Protein AF-A0A7W3J9E6-F1 (afdb_monomer_lite)

InterPro domains:
  IPR046042 Protein of unknown function DUF6000 [PF19463] (18-83)

Secondary structure (DSSP, 8-state):
-----------HHHHHHHHHHTTTTGGGTHHHHSGGGS-HHHHHHHHHHHHHHHTT--HHHHHHHHHSS-HHHHHHHHHHHTTS-HHHHHHHHHHHTTT--HHHHHHHHHHHHHHTGGGGHHHHHHHHTSTT---TT-HHHHHHHHHHHTT---SSPPPHHHHHHHHHHHHHHHHHHHHHHHHHHHHHHHHH--

Foldseek 3Di:
DDDDPPPQPDDPVLVVLCVQQQVVQQVPCCCLLVVVVDDVVVSVVNLVSNLVSLLPDALVSLLCQLVPDDLRSLLSSLLSCLLYQLVSNQVSLLVSLVPDDLSNLLSSLLSCCVRPAQVSLVSLLVLLPDDPNDDPVQSSLLSQLSQVVSVHHHPDHHDPVSNVSNVSVNVSSVVSSVSSNVSNVVVVVVVVVD

Organism: NCBI:txid88382

pLDDT: mean 87.71, std 14.02, range [33.69, 98.62]

Sequence (194 aa):
MSTSSSEAGYTREQLRLFRRLVRPFYLRMGHVQAPTEFDPRAVRRYSRRLVRAGSKVTAKQVGLMLRGGGWREMTMGAWFALAVPADQVRAVVLEAWGVVVPDAAGPLATASVLVVGPDAIPAMRSFVARPGARDDLGTADYVSAAIVHLGGSPPSAPNPLMVASFEDSLSIAAELRSDFLARRRTRRIWTMGS

Radius of gyration: 16.99 Å; chains: 1; bounding box: 40×52×48 Å

Structure (mmCIF, N/CA/C/O backbone):
data_AF-A0A7W3J9E6-F1
#
_entry.id   AF-A0A7W3J9E6-F1
#
loop_
_atom_site.group_PDB
_atom_site.id
_atom_site.type_symbol
_atom_site.label_atom_id
_atom_site.label_alt_id
_atom_site.label_comp_id
_atom_site.label_asym_id
_atom_site.label_entity_id
_atom_site.label_seq_id
_atom_site.pdbx_PDB_ins_code
_atom_site.Cartn_x
_atom_site.Cartn_y
_atom_site.Cartn_z
_atom_site.occupancy
_atom_site.B_iso_or_equiv
_atom_site.auth_seq_id
_atom_site.auth_comp_id
_atom_site.auth_asym_id
_atom_site.auth_atom_id
_atom_site.pdbx_PDB_model_num
ATOM 1 N N . MET A 1 1 ? 1.639 36.377 -17.983 1.00 41.53 1 MET A N 1
ATOM 2 C CA . MET A 1 1 ? 0.644 35.441 -18.558 1.00 41.53 1 MET A CA 1
ATOM 3 C C . MET A 1 1 ? 1.432 34.194 -18.934 1.00 41.53 1 MET A C 1
ATOM 5 O O . MET A 1 1 ? 2.398 34.346 -19.658 1.00 41.53 1 MET A O 1
ATOM 9 N N . SER A 1 2 ? 1.248 33.014 -18.349 1.00 35.47 2 SER A N 1
ATOM 10 C CA . SER A 1 2 ? -0.008 32.380 -17.954 1.00 35.47 2 SER A CA 1
ATOM 11 C C . SER A 1 2 ? 0.112 31.621 -16.631 1.00 35.47 2 SER A C 1
ATOM 13 O O . SER A 1 2 ? 1.067 30.897 -16.373 1.00 35.47 2 SER A O 1
ATOM 15 N N . THR A 1 3 ? -0.908 31.809 -15.807 1.00 39.38 3 THR A N 1
ATOM 16 C CA . THR A 1 3 ? -1.288 31.005 -14.648 1.00 39.38 3 THR A CA 1
ATOM 17 C C . THR A 1 3 ? -1.728 29.609 -15.079 1.00 39.38 3 THR A C 1
ATOM 19 O O . THR A 1 3 ? -2.593 29.497 -15.943 1.00 39.38 3 THR A O 1
ATOM 22 N N . SER A 1 4 ? -1.203 28.563 -14.439 1.00 33.69 4 SER A N 1
ATOM 23 C CA . SER A 1 4 ? -1.828 27.232 -14.407 1.00 33.69 4 SER A CA 1
ATOM 24 C C . SER A 1 4 ? -1.199 26.367 -13.303 1.00 33.69 4 SER A C 1
ATOM 26 O O . SER A 1 4 ? -0.624 25.312 -13.565 1.00 33.69 4 SER A O 1
ATOM 28 N N . SER A 1 5 ? -1.299 26.803 -12.044 1.00 36.50 5 SER A N 1
ATOM 29 C CA . SER A 1 5 ? -1.266 25.844 -10.932 1.00 36.50 5 SER A CA 1
ATOM 30 C C . SER A 1 5 ? -2.570 25.058 -10.995 1.00 36.50 5 SER A C 1
ATOM 32 O O . SER A 1 5 ? -3.629 25.609 -10.702 1.00 36.50 5 SER A O 1
ATOM 34 N N . SER A 1 6 ? -2.516 23.790 -11.400 1.00 38.06 6 SER A N 1
ATOM 35 C CA . SER A 1 6 ? -3.639 22.873 -11.232 1.00 38.06 6 SER A CA 1
ATOM 36 C C . SER A 1 6 ? -3.846 22.643 -9.731 1.00 38.06 6 SER A C 1
ATOM 38 O O . SER A 1 6 ? -3.257 21.734 -9.142 1.00 38.06 6 SER A O 1
ATOM 40 N N . GLU A 1 7 ? -4.640 23.489 -9.073 1.00 44.12 7 GLU A N 1
ATOM 41 C CA . GLU A 1 7 ? -5.199 23.147 -7.767 1.00 44.12 7 GLU A CA 1
ATOM 42 C C . GLU A 1 7 ? -6.082 21.913 -7.969 1.00 44.12 7 GLU A C 1
ATOM 44 O O . GLU A 1 7 ? -7.189 21.987 -8.497 1.00 44.12 7 GLU A O 1
ATOM 49 N N . ALA A 1 8 ? -5.538 20.744 -7.625 1.00 57.25 8 ALA A N 1
ATOM 50 C CA . ALA A 1 8 ? -6.230 19.471 -7.720 1.00 57.25 8 ALA A CA 1
ATOM 51 C C . ALA A 1 8 ? -7.588 19.568 -7.007 1.00 57.25 8 ALA A C 1
ATOM 53 O O . ALA A 1 8 ? -7.651 19.895 -5.819 1.00 57.25 8 ALA A O 1
ATOM 54 N N . GLY A 1 9 ? -8.665 19.299 -7.750 1.00 70.75 9 GLY A N 1
ATOM 55 C CA . GLY A 1 9 ? -10.060 19.394 -7.316 1.00 70.75 9 GLY A CA 1
ATOM 56 C C . GLY A 1 9 ? -10.450 18.349 -6.269 1.00 70.75 9 GLY A C 1
ATOM 57 O O . GLY A 1 9 ? -11.315 17.510 -6.507 1.00 70.75 9 GLY A O 1
ATOM 58 N N . TYR A 1 10 ? -9.808 18.373 -5.102 1.00 85.69 10 TYR A N 1
ATOM 59 C CA . TYR A 1 10 ? -10.131 17.487 -3.994 1.00 85.69 10 TYR A CA 1
ATOM 60 C C . TYR A 1 10 ? -11.434 17.904 -3.322 1.00 85.69 10 TYR A C 1
ATOM 62 O O . TYR A 1 10 ? -11.663 19.067 -2.983 1.00 85.69 10 TYR A O 1
ATOM 70 N N . THR A 1 11 ? -12.270 16.917 -3.021 1.00 89.25 11 THR A N 1
ATOM 71 C CA . THR A 1 11 ? -13.468 17.131 -2.213 1.00 89.25 11 THR A CA 1
ATOM 72 C C . THR A 1 11 ? -13.100 17.522 -0.776 1.00 89.25 11 THR A C 1
ATOM 74 O O . THR A 1 11 ? -12.030 17.196 -0.249 1.00 89.25 11 THR A O 1
ATOM 77 N N . ARG A 1 12 ? -14.035 18.168 -0.066 1.00 89.69 12 ARG A N 1
ATOM 78 C CA . ARG A 1 12 ? -13.867 18.481 1.366 1.00 89.69 12 ARG A CA 1
ATOM 79 C C . ARG A 1 12 ? -13.614 17.229 2.218 1.00 89.69 12 ARG A C 1
ATOM 81 O O . ARG A 1 12 ? -12.890 17.312 3.211 1.00 89.69 12 ARG A O 1
ATOM 88 N N . GLU A 1 13 ? -14.194 16.084 1.848 1.00 90.94 13 GLU A N 1
ATOM 89 C CA . GLU A 1 13 ? -13.964 14.798 2.523 1.00 90.94 13 GLU A CA 1
ATOM 90 C C . GLU A 1 13 ? -12.500 14.360 2.377 1.00 90.94 13 GLU A C 1
ATOM 92 O O . GLU A 1 13 ? -11.850 14.062 3.382 1.00 90.94 13 GLU A O 1
ATOM 97 N N . GLN A 1 14 ? -11.953 14.416 1.159 1.00 90.44 14 GLN A N 1
ATOM 98 C CA . GLN A 1 14 ? -10.551 14.087 0.880 1.00 90.44 14 GLN A CA 1
ATOM 99 C C . GLN A 1 14 ? -9.591 15.010 1.629 1.00 90.44 14 GLN A C 1
ATOM 101 O O . GLN A 1 14 ? -8.698 14.536 2.326 1.00 90.44 14 GLN A O 1
ATOM 106 N N . LEU A 1 15 ? -9.819 16.325 1.608 1.00 91.25 15 LEU A N 1
ATOM 107 C CA . LEU A 1 15 ? -8.962 17.271 2.330 1.00 91.25 15 LEU A CA 1
ATOM 108 C C . LEU A 1 15 ? -8.937 17.003 3.844 1.00 91.25 15 LEU A C 1
ATOM 110 O O . LEU A 1 15 ? -7.875 17.060 4.473 1.00 91.25 15 LEU A O 1
ATOM 114 N N . ARG A 1 16 ? -10.088 16.680 4.451 1.00 92.62 16 ARG A N 1
ATOM 115 C CA . ARG A 1 16 ? -10.158 16.287 5.872 1.00 92.62 16 ARG A CA 1
ATOM 116 C C . ARG A 1 16 ? -9.420 14.975 6.123 1.00 92.62 16 ARG A C 1
ATOM 118 O O . ARG A 1 16 ? -8.718 14.851 7.130 1.00 92.62 16 ARG A O 1
ATOM 125 N N . LEU A 1 17 ? -9.553 14.014 5.212 1.00 93.56 17 LEU A N 1
ATOM 126 C CA . LEU A 1 17 ? -8.851 12.740 5.280 1.00 93.56 17 LEU A CA 1
ATOM 127 C C . LEU A 1 17 ? -7.332 12.938 5.233 1.00 93.56 17 LEU A C 1
ATOM 129 O O . LEU A 1 17 ? -6.634 12.452 6.122 1.00 93.56 17 LEU A O 1
ATOM 133 N N . PHE A 1 18 ? -6.827 13.714 4.274 1.00 92.94 18 PHE A N 1
ATOM 134 C CA . PHE A 1 18 ? -5.393 13.924 4.062 1.00 92.94 18 PHE A CA 1
ATOM 135 C C . PHE A 1 18 ? -4.736 14.676 5.219 1.00 92.94 18 PHE A C 1
ATOM 137 O O . PHE A 1 18 ? -3.637 14.321 5.651 1.00 92.94 18 PHE A O 1
ATOM 144 N N . ARG A 1 19 ? -5.427 15.652 5.821 1.00 93.56 19 ARG A N 1
ATOM 145 C CA . ARG A 1 19 ? -4.944 16.308 7.051 1.00 93.56 19 ARG A CA 1
ATOM 146 C C . ARG A 1 19 ? -4.780 15.329 8.213 1.00 93.56 19 ARG A C 1
ATOM 148 O O . ARG A 1 19 ? -3.880 15.508 9.027 1.00 93.56 19 ARG A O 1
ATOM 155 N N . ARG A 1 20 ? -5.638 14.309 8.297 1.00 94.81 20 ARG A N 1
ATOM 156 C CA . ARG A 1 20 ? -5.654 13.343 9.403 1.00 94.81 20 ARG A CA 1
ATOM 157 C C . ARG A 1 20 ? -4.728 12.149 9.179 1.00 94.81 20 ARG A C 1
ATOM 159 O O . ARG A 1 20 ? -4.142 11.668 10.145 1.00 94.81 20 ARG A O 1
ATOM 166 N N . LEU A 1 21 ? -4.637 11.652 7.947 1.00 94.81 21 LEU A N 1
ATOM 167 C CA . LEU A 1 21 ? -3.978 10.383 7.623 1.00 94.81 21 LEU A CA 1
ATOM 168 C C . LEU A 1 21 ? -2.739 10.530 6.739 1.00 94.81 21 LEU A C 1
ATOM 170 O O . LEU A 1 21 ? -1.902 9.642 6.755 1.00 94.81 21 LEU A O 1
ATOM 174 N N . VAL A 1 22 ? -2.570 11.634 6.013 1.00 92.81 22 VAL A N 1
ATOM 175 C CA . VAL A 1 22 ? -1.425 11.791 5.102 1.00 92.81 22 VAL A CA 1
ATOM 176 C C . VAL A 1 22 ? -0.377 12.702 5.723 1.00 92.81 22 VAL A C 1
ATOM 178 O O . VAL A 1 22 ? 0.711 12.248 6.078 1.00 92.81 22 VAL A O 1
ATOM 181 N N . ARG A 1 23 ? -0.728 13.973 5.959 1.00 91.62 23 ARG A N 1
ATOM 182 C CA . ARG A 1 23 ? 0.190 15.002 6.485 1.00 91.62 23 ARG A CA 1
ATOM 183 C C . ARG A 1 23 ? 0.980 14.584 7.733 1.00 91.62 23 ARG A C 1
ATOM 185 O O . ARG A 1 23 ? 2.173 14.865 7.767 1.00 91.62 23 ARG A O 1
ATOM 192 N N . PRO A 1 24 ? 0.386 13.924 8.748 1.00 91.38 24 PRO A N 1
ATOM 193 C CA . PRO A 1 24 ? 1.127 13.590 9.964 1.00 91.38 24 PRO A CA 1
ATOM 194 C C . PRO A 1 24 ? 2.156 12.469 9.778 1.00 91.38 24 PRO A C 1
ATOM 196 O O . PRO A 1 24 ? 2.987 12.272 10.666 1.00 91.38 24 PRO A O 1
ATOM 199 N N . PHE A 1 25 ? 2.062 11.712 8.681 1.00 90.44 25 PHE A N 1
ATOM 200 C CA . PHE A 1 25 ? 2.754 10.438 8.533 1.00 90.44 25 PHE A CA 1
ATOM 201 C C . PHE A 1 25 ? 3.726 10.401 7.361 1.00 90.44 25 PHE A C 1
ATOM 203 O O . PHE A 1 25 ? 4.828 9.899 7.560 1.00 90.44 25 PHE A O 1
ATOM 210 N N . TYR A 1 26 ? 3.376 10.966 6.201 1.00 84.12 26 TYR A N 1
ATOM 211 C CA . TYR A 1 26 ? 4.124 10.724 4.961 1.00 84.12 26 TYR A CA 1
ATOM 212 C C . TYR A 1 26 ? 5.611 11.116 5.057 1.00 84.12 26 TYR A C 1
ATOM 214 O O . TYR A 1 26 ? 6.468 10.294 4.762 1.00 84.12 26 TYR A O 1
ATOM 222 N N . LEU A 1 27 ? 5.937 12.310 5.580 1.00 83.00 27 LEU A N 1
ATOM 223 C CA . LEU A 1 27 ? 7.333 12.773 5.736 1.00 83.00 27 LEU A CA 1
ATOM 224 C C . LEU A 1 27 ? 8.154 11.935 6.716 1.00 83.00 27 LEU A C 1
ATOM 226 O O . LEU A 1 27 ? 9.372 12.041 6.756 1.00 83.00 27 LEU A O 1
ATOM 230 N N . ARG A 1 28 ? 7.487 11.159 7.567 1.00 82.62 28 ARG A N 1
ATOM 231 C CA . ARG A 1 28 ? 8.121 10.380 8.631 1.00 82.62 28 ARG A CA 1
ATOM 232 C C . ARG A 1 28 ? 8.078 8.884 8.355 1.00 82.62 28 ARG A C 1
ATOM 234 O O . ARG A 1 28 ? 8.498 8.123 9.216 1.00 82.62 28 ARG A O 1
ATOM 241 N N . MET A 1 29 ? 7.615 8.460 7.177 1.00 79.00 29 MET A N 1
ATOM 242 C CA . MET A 1 29 ? 7.624 7.043 6.801 1.00 79.00 29 MET A CA 1
ATOM 243 C C . MET A 1 29 ? 9.041 6.453 6.791 1.00 79.00 29 MET A C 1
ATOM 245 O O . MET A 1 29 ? 9.182 5.273 7.094 1.00 79.00 29 MET A O 1
ATOM 249 N N . GLY A 1 30 ? 10.083 7.275 6.602 1.00 70.06 30 GLY A N 1
ATOM 250 C CA . GLY A 1 30 ? 11.480 6.861 6.788 1.00 70.06 30 GLY A CA 1
ATOM 251 C C . GLY A 1 30 ? 11.768 6.255 8.169 1.00 70.06 30 GLY A C 1
ATOM 252 O O . GLY A 1 30 ? 12.550 5.323 8.269 1.00 70.06 30 GLY A O 1
ATOM 253 N N . HIS A 1 31 ? 11.051 6.664 9.226 1.00 66.31 31 HIS A N 1
ATOM 254 C CA . HIS A 1 31 ? 11.209 6.064 10.561 1.00 66.31 31 HIS A CA 1
ATOM 255 C C . HIS A 1 31 ? 10.767 4.595 10.615 1.00 66.31 31 HIS A C 1
ATOM 257 O O . HIS A 1 31 ? 11.147 3.883 11.536 1.00 66.31 31 HIS A O 1
ATOM 263 N N . VAL A 1 32 ? 9.908 4.166 9.689 1.00 69.25 32 VAL A N 1
ATOM 264 C CA . VAL A 1 32 ? 9.447 2.776 9.575 1.00 69.25 32 VAL A CA 1
ATOM 265 C C . VAL A 1 32 ? 10.245 2.032 8.515 1.00 69.25 32 VAL A C 1
ATOM 267 O O . VAL A 1 32 ? 10.529 0.866 8.722 1.00 69.25 32 VAL A O 1
ATOM 270 N N . GLN A 1 33 ? 10.629 2.701 7.427 1.00 70.25 33 GLN A N 1
ATOM 271 C CA . GLN A 1 33 ? 11.338 2.093 6.297 1.00 70.25 33 GLN A CA 1
ATOM 272 C C . GLN A 1 33 ? 12.844 1.906 6.538 1.00 70.25 33 GLN A C 1
ATOM 274 O O . GLN A 1 33 ? 13.422 0.981 5.988 1.00 70.25 33 GLN A O 1
ATOM 279 N N . ALA A 1 34 ? 13.462 2.742 7.374 1.00 73.25 34 ALA A N 1
ATOM 280 C CA . ALA A 1 34 ? 14.881 2.661 7.721 1.00 73.25 34 ALA A CA 1
ATOM 281 C C . ALA A 1 34 ? 15.085 2.930 9.226 1.00 73.25 34 ALA A C 1
ATOM 283 O O . ALA A 1 34 ? 15.716 3.911 9.614 1.00 73.25 34 ALA A O 1
ATOM 284 N N . PRO A 1 35 ? 14.505 2.109 10.123 1.00 66.94 35 PRO A N 1
ATOM 285 C CA . PRO A 1 35 ? 14.418 2.421 11.553 1.00 66.94 35 PRO A CA 1
ATOM 286 C C . PRO A 1 35 ? 15.782 2.556 12.249 1.00 66.94 35 PRO A C 1
ATOM 288 O O . PRO A 1 35 ? 15.866 3.202 13.291 1.00 66.94 35 PRO A O 1
ATOM 291 N N . THR A 1 36 ? 16.837 1.962 11.689 1.00 75.25 36 THR A N 1
ATOM 292 C CA . THR A 1 36 ? 18.218 2.020 12.193 1.00 75.25 36 THR A CA 1
ATOM 293 C C . THR A 1 36 ? 18.882 3.382 11.984 1.00 75.25 36 THR A C 1
ATOM 295 O O . THR A 1 36 ? 19.815 3.712 12.711 1.00 75.25 36 THR A O 1
ATOM 298 N N . GLU A 1 37 ? 18.384 4.197 11.051 1.00 79.69 37 GLU A N 1
ATOM 299 C CA . GLU A 1 37 ? 18.910 5.537 10.749 1.00 79.69 37 GLU A CA 1
ATOM 300 C C . GLU A 1 37 ? 18.357 6.628 11.681 1.00 79.69 37 GLU A C 1
ATOM 302 O O . GLU A 1 37 ? 18.788 7.781 11.639 1.00 79.69 37 GLU A O 1
ATOM 307 N N . PHE A 1 38 ? 17.391 6.286 12.540 1.00 81.75 38 PHE A N 1
ATOM 308 C CA . PHE A 1 38 ? 16.679 7.239 13.390 1.00 81.75 38 PHE A CA 1
ATOM 309 C C . PHE A 1 38 ? 16.775 6.872 14.871 1.00 81.75 38 PHE A C 1
ATOM 311 O O . PHE A 1 38 ? 17.005 5.725 15.246 1.00 81.75 38 PHE A O 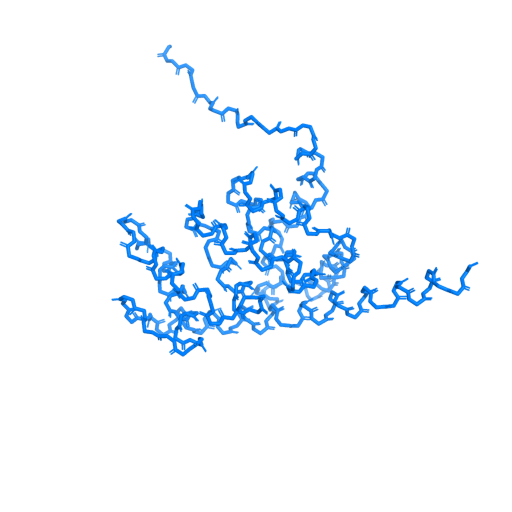1
ATOM 318 N N . ASP A 1 39 ? 16.507 7.852 15.743 1.00 84.69 39 ASP A N 1
ATOM 319 C CA . ASP A 1 39 ? 16.361 7.601 17.181 1.00 84.69 39 ASP A CA 1
ATOM 320 C C . ASP A 1 39 ? 15.298 6.503 17.429 1.00 84.69 39 ASP A C 1
ATOM 322 O O . ASP A 1 39 ? 14.113 6.708 17.117 1.00 84.69 39 ASP A O 1
ATOM 326 N N . PRO A 1 40 ? 15.656 5.372 18.070 1.00 83.38 40 PRO A N 1
ATOM 327 C CA . PRO A 1 40 ? 14.727 4.276 18.334 1.00 83.38 40 PRO A CA 1
ATOM 328 C C . PRO A 1 40 ? 13.477 4.702 19.116 1.00 83.38 40 PRO A C 1
ATOM 330 O O . PRO A 1 40 ? 12.404 4.104 18.977 1.00 83.38 40 PRO A O 1
ATOM 333 N N . ARG A 1 41 ? 13.568 5.738 19.964 1.00 85.94 41 ARG A N 1
ATOM 334 C CA . ARG A 1 41 ? 12.398 6.260 20.692 1.00 85.94 41 ARG A CA 1
ATOM 335 C C . ARG A 1 41 ? 11.451 7.012 19.760 1.00 85.94 41 ARG A C 1
ATOM 337 O O . ARG A 1 41 ? 10.229 6.881 19.919 1.00 85.94 41 ARG A O 1
ATOM 344 N N . ALA A 1 42 ? 11.981 7.778 18.809 1.00 85.62 42 ALA A N 1
ATOM 345 C CA . ALA A 1 42 ? 11.204 8.448 17.773 1.00 85.62 42 ALA A CA 1
ATOM 346 C C . ALA A 1 42 ? 10.503 7.430 16.863 1.00 85.62 42 ALA A C 1
ATOM 348 O O . ALA A 1 42 ? 9.287 7.541 16.677 1.00 85.62 42 ALA A O 1
ATOM 349 N N . VAL A 1 43 ? 11.220 6.391 16.419 1.00 84.38 43 VAL A N 1
ATOM 350 C CA . VAL A 1 43 ? 10.675 5.260 15.646 1.00 84.38 43 VAL A CA 1
ATOM 351 C C . VAL A 1 43 ? 9.505 4.611 16.385 1.00 84.38 43 VAL A C 1
ATOM 353 O O . VAL A 1 43 ? 8.369 4.644 15.910 1.00 84.38 43 VAL A O 1
ATOM 356 N N . ARG A 1 44 ? 9.711 4.152 17.629 1.00 85.69 44 ARG A N 1
ATOM 357 C CA . ARG A 1 44 ? 8.642 3.525 18.434 1.00 85.69 44 ARG A CA 1
ATOM 358 C C . ARG A 1 44 ? 7.441 4.440 18.671 1.00 85.69 44 ARG A C 1
ATOM 360 O O . ARG A 1 44 ? 6.305 3.976 18.810 1.00 85.69 44 ARG A O 1
ATOM 367 N N . ARG A 1 45 ? 7.656 5.751 18.815 1.00 89.19 45 ARG A N 1
ATOM 368 C CA . ARG A 1 45 ? 6.562 6.723 18.982 1.00 89.19 45 ARG A CA 1
ATOM 369 C C . ARG A 1 45 ? 5.776 6.881 17.685 1.00 89.19 45 ARG A C 1
ATOM 371 O O . ARG A 1 45 ? 4.548 6.963 17.731 1.00 89.19 45 ARG A O 1
ATOM 378 N N . TYR A 1 46 ? 6.475 6.931 16.559 1.00 90.38 46 TYR A N 1
ATOM 379 C CA . TYR A 1 46 ? 5.874 7.028 15.243 1.00 90.38 46 TYR A CA 1
ATOM 380 C C . TYR A 1 46 ? 5.047 5.780 14.914 1.00 90.38 46 TYR A C 1
ATOM 382 O O . TYR A 1 46 ? 3.846 5.924 14.676 1.00 90.38 46 TYR A O 1
ATOM 390 N N . SER A 1 47 ? 5.618 4.576 15.040 1.00 88.25 47 SER A N 1
ATOM 391 C CA . SER A 1 47 ? 4.917 3.313 14.760 1.00 88.25 47 SER A CA 1
ATOM 392 C C . SER A 1 47 ? 3.636 3.186 15.586 1.00 88.25 47 SER A C 1
ATOM 394 O O . SER A 1 47 ? 2.561 2.954 15.039 1.00 88.25 47 SER A O 1
ATOM 396 N N . ARG A 1 48 ? 3.676 3.498 16.891 1.00 91.19 48 ARG A N 1
ATOM 397 C CA . ARG A 1 48 ? 2.467 3.500 17.741 1.00 91.19 48 ARG A CA 1
ATOM 398 C C . ARG A 1 48 ? 1.390 4.476 17.262 1.00 91.19 48 ARG A C 1
ATOM 400 O O . ARG A 1 48 ? 0.200 4.159 17.329 1.00 91.19 48 ARG A O 1
ATOM 407 N N . ARG A 1 49 ? 1.769 5.674 16.803 1.00 94.06 49 ARG A N 1
ATOM 408 C CA . ARG A 1 49 ? 0.812 6.654 16.255 1.00 94.06 49 ARG A CA 1
ATOM 409 C C . ARG A 1 49 ? 0.215 6.166 14.940 1.00 94.06 49 ARG A C 1
ATOM 411 O O . ARG A 1 49 ? -0.994 6.317 14.760 1.00 94.06 49 ARG A O 1
ATOM 418 N N . LEU A 1 50 ? 1.037 5.579 14.072 1.00 94.06 50 LEU A N 1
ATOM 419 C CA . LEU A 1 50 ? 0.613 5.017 12.795 1.00 94.06 50 LEU A CA 1
ATOM 420 C C . LEU A 1 50 ? -0.382 3.874 13.023 1.00 94.06 50 LEU A C 1
ATOM 422 O O . LEU A 1 50 ? -1.519 3.971 12.565 1.00 94.06 50 LEU A O 1
ATOM 426 N N . VAL A 1 51 ? -0.024 2.884 13.851 1.00 94.19 51 VAL A N 1
ATOM 427 C CA . VAL A 1 51 ? -0.884 1.750 14.245 1.00 94.19 51 VAL A CA 1
ATOM 428 C C . VAL A 1 51 ? -2.218 2.226 14.819 1.00 94.19 51 VAL A C 1
ATOM 430 O O . VAL A 1 51 ? -3.295 1.768 14.423 1.00 94.19 51 VAL A O 1
ATOM 433 N N . ARG A 1 52 ? -2.182 3.220 15.715 1.00 94.00 52 ARG A N 1
ATOM 434 C CA . ARG A 1 52 ? -3.399 3.799 16.300 1.00 94.00 52 ARG A CA 1
ATOM 435 C C . ARG A 1 52 ? -4.287 4.458 15.247 1.00 94.00 52 ARG A C 1
ATOM 437 O O . ARG A 1 52 ? -5.506 4.300 15.323 1.00 94.00 52 ARG A O 1
ATOM 444 N N . ALA A 1 53 ? -3.711 5.182 14.289 1.00 94.69 53 ALA A N 1
ATOM 445 C CA . ALA A 1 53 ? -4.466 5.778 13.192 1.00 94.69 53 ALA A CA 1
ATOM 446 C C . ALA A 1 53 ? -5.078 4.698 12.286 1.00 94.69 53 ALA A C 1
ATOM 448 O O . ALA A 1 53 ? -6.293 4.712 12.080 1.00 94.69 53 ALA A O 1
ATOM 449 N N . GLY A 1 54 ? -4.275 3.722 11.848 1.00 93.69 54 GLY A N 1
ATOM 450 C CA . GLY A 1 54 ? -4.701 2.629 10.966 1.00 93.69 54 GLY A CA 1
ATOM 451 C C . GLY A 1 54 ? -5.816 1.767 11.552 1.00 93.69 54 GLY A C 1
ATOM 452 O O . GLY A 1 54 ? -6.731 1.373 10.836 1.00 93.69 54 GLY A O 1
ATOM 453 N N . SER A 1 55 ? -5.853 1.593 12.878 1.00 91.25 55 SER A N 1
ATOM 454 C CA . SER A 1 55 ? -6.941 0.868 13.560 1.00 91.25 55 SER A CA 1
ATOM 455 C C . SER A 1 55 ? -8.342 1.475 13.364 1.00 91.25 55 SER A C 1
ATOM 457 O O . SER A 1 55 ? -9.353 0.836 13.670 1.00 91.25 55 SER A O 1
ATOM 459 N N . LYS A 1 56 ? -8.417 2.723 12.885 1.00 92.88 56 LYS A N 1
ATOM 460 C CA . LYS A 1 56 ? -9.662 3.445 12.591 1.00 92.88 56 LYS A CA 1
ATOM 461 C C . LYS A 1 56 ? -9.907 3.626 11.091 1.00 92.88 56 LYS A C 1
ATOM 463 O O . LYS A 1 56 ? -10.911 4.237 10.734 1.00 92.88 56 LYS A O 1
ATOM 468 N N . VAL A 1 57 ? -8.996 3.164 10.236 1.00 96.25 57 VAL A N 1
ATOM 469 C CA . VAL A 1 57 ? -9.105 3.333 8.787 1.00 96.25 57 VAL A CA 1
ATOM 470 C C . VAL A 1 57 ? -10.081 2.312 8.203 1.00 96.25 57 VAL A C 1
ATOM 472 O O . VAL A 1 57 ? -10.110 1.139 8.593 1.00 96.25 57 VAL A O 1
ATOM 475 N N . THR A 1 58 ? -10.907 2.782 7.271 1.00 96.38 58 THR A N 1
ATOM 476 C CA . THR A 1 58 ? -11.892 1.979 6.538 1.00 96.38 58 THR A CA 1
ATOM 477 C C . THR A 1 58 ? -11.447 1.735 5.098 1.00 96.38 58 THR A C 1
ATOM 479 O O . THR A 1 58 ? -10.655 2.505 4.555 1.00 96.38 58 THR A O 1
ATOM 482 N N . ALA A 1 59 ? -12.012 0.712 4.450 1.00 97.06 59 ALA A N 1
ATOM 483 C CA . ALA A 1 59 ? -11.777 0.446 3.030 1.00 97.06 59 ALA A CA 1
ATOM 484 C C . ALA A 1 59 ? -12.113 1.660 2.143 1.00 97.06 59 ALA A C 1
ATOM 486 O O . ALA A 1 59 ? -11.320 2.033 1.284 1.00 97.06 59 ALA A O 1
ATOM 487 N N . LYS A 1 60 ? -13.226 2.361 2.426 1.00 96.62 60 LYS A N 1
ATOM 488 C CA . LYS A 1 60 ? -13.594 3.614 1.736 1.00 96.62 60 LYS A CA 1
ATOM 489 C C . LYS A 1 60 ? -12.479 4.662 1.821 1.00 96.62 60 LYS A C 1
ATOM 491 O O . LYS A 1 60 ? -12.157 5.303 0.828 1.00 96.62 60 LYS A O 1
ATOM 496 N N . GLN A 1 61 ? -11.885 4.845 3.002 1.00 96.69 61 GLN A N 1
ATOM 497 C CA . GLN A 1 61 ? -10.807 5.819 3.204 1.00 96.69 61 GLN A CA 1
ATOM 498 C C . GLN A 1 61 ? -9.530 5.431 2.458 1.00 96.69 61 GLN A C 1
ATOM 500 O O . GLN A 1 61 ? -8.898 6.303 1.869 1.00 96.69 61 GLN A O 1
ATOM 505 N N . VAL A 1 62 ? -9.179 4.141 2.447 1.00 97.44 62 VAL A N 1
ATOM 506 C CA . VAL A 1 62 ? -8.079 3.624 1.617 1.00 97.44 62 VAL A CA 1
ATOM 507 C C . VAL A 1 62 ? -8.345 3.932 0.146 1.00 97.44 62 VAL A C 1
ATOM 509 O O . VAL A 1 62 ? -7.496 4.527 -0.510 1.00 97.44 62 VAL A O 1
ATOM 512 N N . GLY A 1 63 ? -9.551 3.646 -0.349 1.00 96.12 63 GLY A N 1
ATOM 513 C CA . GLY A 1 63 ? -9.905 3.922 -1.738 1.00 96.12 63 GLY A CA 1
ATOM 514 C C . GLY A 1 63 ? -9.855 5.400 -2.120 1.00 96.12 63 GLY A C 1
ATOM 515 O O . GLY A 1 63 ? -9.357 5.735 -3.190 1.00 96.12 63 GLY A O 1
ATOM 516 N N . LEU A 1 64 ? -10.287 6.302 -1.233 1.00 94.88 64 LEU A N 1
ATOM 517 C CA . LEU A 1 64 ? -10.172 7.748 -1.460 1.00 94.88 64 LEU A CA 1
ATOM 518 C C . LEU A 1 64 ? -8.716 8.222 -1.573 1.00 94.88 64 LEU A C 1
ATOM 520 O O . LEU A 1 64 ? -8.45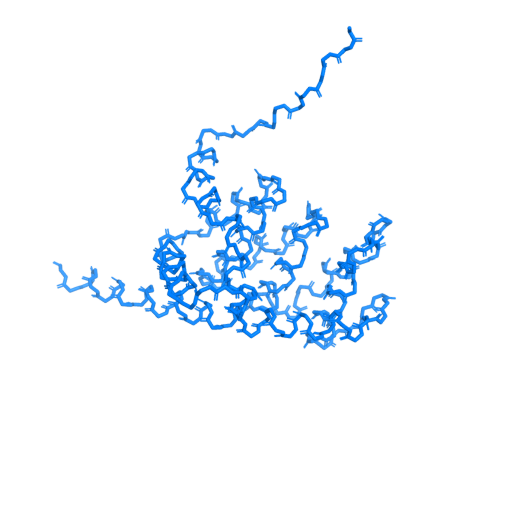0 9.158 -2.323 1.00 94.88 64 LEU A O 1
ATOM 524 N N . MET A 1 65 ? -7.791 7.604 -0.832 1.00 95.44 65 MET A N 1
ATOM 525 C CA . MET A 1 65 ? -6.360 7.917 -0.911 1.00 95.44 65 MET A CA 1
ATOM 526 C C . MET A 1 65 ? -5.714 7.323 -2.168 1.00 95.44 65 MET A C 1
ATOM 528 O O . MET A 1 65 ? -4.952 8.014 -2.832 1.00 95.44 65 MET A O 1
ATOM 532 N N . LEU A 1 66 ? -6.051 6.077 -2.515 1.00 95.19 66 LEU A N 1
ATOM 533 C CA . LEU A 1 66 ? -5.472 5.373 -3.663 1.00 95.19 66 LEU A CA 1
ATOM 534 C C . LEU A 1 66 ? -5.956 5.906 -5.017 1.00 95.19 66 LEU A C 1
ATOM 536 O O . LEU A 1 66 ? -5.181 5.946 -5.963 1.00 95.19 66 LEU A O 1
ATOM 540 N N . ARG A 1 67 ? -7.225 6.320 -5.124 1.00 88.12 67 ARG A N 1
ATOM 541 C CA . ARG A 1 67 ? -7.798 6.833 -6.383 1.00 88.12 67 ARG A CA 1
ATOM 542 C C . ARG A 1 67 ? -7.657 8.344 -6.546 1.00 88.12 67 ARG A C 1
ATOM 544 O O . ARG A 1 67 ? -7.800 8.860 -7.646 1.00 88.12 67 ARG A O 1
ATOM 551 N N . GLY A 1 68 ? -7.510 9.060 -5.435 1.00 68.62 68 GLY A N 1
ATOM 552 C CA . GLY A 1 68 ? -7.907 10.459 -5.355 1.00 68.62 68 GLY A CA 1
ATOM 553 C C . GLY A 1 68 ? -6.821 11.420 -4.912 1.00 68.62 68 GLY A C 1
ATOM 554 O O . GLY A 1 68 ? -7.186 12.463 -4.383 1.00 68.62 68 GLY A O 1
ATOM 555 N N . GLY A 1 69 ? -5.536 11.094 -5.052 1.00 65.88 69 GLY A N 1
ATOM 556 C CA . GLY A 1 69 ? -4.474 11.975 -4.575 1.00 65.88 69 GLY A CA 1
ATOM 557 C C . GLY A 1 69 ? -3.173 11.883 -5.357 1.00 65.88 69 GLY A C 1
ATOM 558 O O . GLY A 1 69 ? -3.000 11.007 -6.198 1.00 65.88 69 GLY A O 1
ATOM 559 N N . GLY A 1 70 ? -2.270 12.822 -5.075 1.00 85.19 70 GLY A N 1
ATOM 560 C CA . GLY A 1 70 ? -0.901 12.768 -5.566 1.00 85.19 70 GLY A CA 1
ATOM 561 C C . GLY A 1 70 ? -0.132 11.619 -4.915 1.00 85.19 70 GLY A C 1
ATOM 562 O O . GLY A 1 70 ? -0.659 10.848 -4.106 1.00 85.19 70 GLY A O 1
ATOM 563 N N . TRP A 1 71 ? 1.154 11.513 -5.241 1.00 89.19 71 TRP A N 1
ATOM 564 C CA . TRP A 1 71 ? 1.992 10.408 -4.773 1.00 89.19 71 TRP A CA 1
ATOM 565 C C . TRP A 1 71 ? 1.977 10.230 -3.243 1.00 89.19 71 TRP A C 1
ATOM 567 O O . TRP A 1 71 ? 1.973 9.107 -2.751 1.00 89.19 71 TRP A O 1
ATOM 577 N N . ARG A 1 72 ? 1.882 11.320 -2.466 1.00 93.06 72 ARG A N 1
ATOM 578 C CA . ARG A 1 72 ? 1.858 11.278 -0.989 1.00 93.06 72 ARG A CA 1
ATOM 579 C C . ARG A 1 72 ? 0.628 10.560 -0.450 1.00 93.06 72 ARG A C 1
ATOM 581 O O . ARG A 1 72 ? 0.726 9.761 0.485 1.00 93.06 72 ARG A O 1
ATOM 588 N N . GLU A 1 73 ? -0.534 10.882 -1.004 1.00 94.38 73 GLU A N 1
ATOM 589 C CA . GLU A 1 73 ? -1.802 10.274 -0.629 1.00 94.38 73 GLU A CA 1
ATOM 590 C C . GLU A 1 73 ? -1.814 8.793 -1.005 1.00 94.38 73 GLU A C 1
ATOM 592 O O . GLU A 1 73 ? -2.158 7.971 -0.157 1.00 94.38 73 GLU A O 1
ATOM 597 N N . MET A 1 74 ? -1.371 8.448 -2.220 1.00 94.88 74 MET A N 1
ATOM 598 C CA . MET A 1 74 ? -1.287 7.057 -2.675 1.00 94.88 74 MET A CA 1
ATOM 599 C C . MET A 1 74 ? -0.339 6.230 -1.804 1.00 94.88 74 MET A C 1
ATOM 601 O O . MET A 1 74 ? -0.724 5.156 -1.344 1.00 94.88 74 MET A O 1
ATOM 605 N N . THR A 1 75 ? 0.848 6.758 -1.493 1.00 94.12 75 THR A N 1
ATOM 606 C CA . THR A 1 75 ? 1.816 6.107 -0.602 1.00 94.12 75 THR A CA 1
ATOM 607 C C . THR A 1 75 ? 1.186 5.776 0.746 1.00 94.12 75 THR A C 1
ATOM 609 O O . THR A 1 75 ? 1.238 4.634 1.201 1.00 94.12 75 THR A O 1
ATOM 612 N N . MET A 1 76 ? 0.521 6.743 1.384 1.00 95.62 76 MET A N 1
ATOM 613 C CA . MET A 1 76 ? -0.153 6.479 2.658 1.00 95.62 76 MET A CA 1
ATOM 614 C C . MET A 1 76 ? -1.373 5.563 2.506 1.00 95.62 76 MET A C 1
ATOM 616 O O . MET A 1 76 ? -1.657 4.775 3.408 1.00 95.62 76 MET A O 1
ATOM 620 N N . GLY A 1 77 ? -2.076 5.629 1.375 1.00 96.69 77 GLY A N 1
ATOM 621 C CA . GLY A 1 77 ? -3.148 4.706 1.017 1.00 96.69 77 GLY A CA 1
ATOM 622 C C . GLY A 1 77 ? -2.674 3.256 0.981 1.00 96.69 77 GLY A C 1
ATOM 623 O O . GLY A 1 77 ? -3.322 2.401 1.584 1.00 96.69 77 GLY A O 1
ATOM 624 N N . ALA A 1 78 ? -1.519 2.998 0.367 1.00 96.62 78 ALA A N 1
ATOM 625 C CA . ALA A 1 78 ? -0.905 1.676 0.314 1.00 96.62 78 ALA A CA 1
ATOM 626 C C . ALA A 1 78 ? -0.548 1.159 1.718 1.00 96.62 78 ALA A C 1
ATOM 628 O O . ALA A 1 78 ? -0.967 0.066 2.100 1.00 96.62 78 ALA A O 1
ATOM 629 N N . TRP A 1 79 ? 0.112 1.977 2.546 1.00 96.50 79 TRP A N 1
ATOM 630 C CA . TRP A 1 79 ? 0.441 1.595 3.926 1.00 96.50 79 TRP A CA 1
ATOM 631 C C . TRP A 1 79 ? -0.800 1.333 4.786 1.00 96.50 79 TRP A C 1
ATOM 633 O O . TRP A 1 79 ? -0.823 0.392 5.579 1.00 96.50 79 TRP A O 1
ATOM 643 N N . PHE A 1 80 ? -1.865 2.124 4.629 1.00 97.56 80 PHE A N 1
ATOM 644 C CA . PHE A 1 80 ? -3.109 1.889 5.362 1.00 97.56 80 PHE A CA 1
ATOM 645 C C . PHE A 1 80 ? -3.969 0.758 4.796 1.00 97.56 80 PHE A C 1
ATOM 647 O O . PHE A 1 80 ? -4.813 0.248 5.536 1.00 97.56 80 PHE A O 1
ATOM 654 N N . ALA A 1 81 ? -3.758 0.318 3.552 1.00 97.88 81 ALA A N 1
ATOM 655 C CA . ALA A 1 81 ? -4.412 -0.878 3.024 1.00 97.88 81 ALA A CA 1
ATOM 656 C C . ALA A 1 81 ? -4.073 -2.112 3.878 1.00 97.88 81 ALA A C 1
ATOM 658 O O . ALA A 1 81 ? -4.953 -2.922 4.156 1.00 97.88 81 ALA A O 1
ATOM 659 N N . LEU A 1 82 ? -2.848 -2.181 4.413 1.00 97.19 82 LEU A N 1
ATOM 660 C CA . LEU A 1 82 ? -2.411 -3.221 5.353 1.00 97.19 82 LEU A CA 1
ATOM 661 C C . LEU A 1 82 ? -3.248 -3.260 6.639 1.00 97.19 82 LEU A C 1
ATOM 663 O O . LEU A 1 82 ? -3.374 -4.304 7.275 1.00 97.19 82 LEU A O 1
ATOM 667 N N . ALA A 1 83 ? -3.833 -2.129 7.039 1.00 96.62 83 ALA A N 1
ATOM 668 C CA . ALA A 1 83 ? -4.631 -2.044 8.254 1.00 96.62 83 ALA A CA 1
ATOM 669 C C . ALA A 1 83 ? -6.056 -2.587 8.086 1.00 96.62 83 ALA A C 1
ATOM 671 O O . ALA A 1 83 ? -6.776 -2.711 9.081 1.00 96.62 83 ALA A O 1
ATOM 672 N N . VAL A 1 84 ? -6.504 -2.850 6.857 1.00 96.38 84 VAL A N 1
ATOM 673 C CA . VAL A 1 84 ? -7.878 -3.240 6.521 1.00 96.38 84 VAL A CA 1
ATOM 674 C C . VAL A 1 84 ? -7.906 -4.718 6.098 1.00 96.38 84 VAL A C 1
ATOM 676 O O . VAL A 1 84 ? -6.945 -5.183 5.487 1.00 96.38 84 VAL A O 1
ATOM 679 N N . PRO A 1 85 ? -8.960 -5.493 6.435 1.00 94.50 85 PRO A N 1
ATOM 680 C CA . PRO A 1 85 ? -9.099 -6.866 5.948 1.00 94.50 85 PRO A CA 1
ATOM 681 C C . PRO A 1 85 ? -8.957 -6.945 4.423 1.00 94.50 85 PRO A C 1
ATOM 683 O O . PRO A 1 85 ? -9.514 -6.110 3.709 1.00 94.50 85 PRO A O 1
ATOM 686 N N . ALA A 1 86 ? -8.174 -7.915 3.941 1.00 95.12 86 ALA A N 1
ATOM 687 C CA . ALA A 1 86 ? -7.743 -7.973 2.544 1.00 95.12 86 ALA A CA 1
ATOM 688 C C . ALA A 1 86 ? -8.923 -8.066 1.567 1.00 95.12 86 ALA A C 1
ATOM 690 O O . ALA A 1 86 ? -8.940 -7.363 0.562 1.00 95.12 86 ALA A O 1
ATOM 691 N N . ASP A 1 87 ? -9.942 -8.848 1.916 1.00 95.69 87 ASP A N 1
ATOM 692 C CA . ASP A 1 87 ? -11.214 -8.990 1.203 1.00 95.69 87 ASP A CA 1
ATOM 693 C C . ASP A 1 87 ? -11.916 -7.647 0.942 1.00 95.69 87 ASP A C 1
ATOM 695 O O . ASP A 1 87 ? -12.568 -7.477 -0.084 1.00 95.69 87 ASP A O 1
ATOM 699 N N . GLN A 1 88 ? -11.733 -6.658 1.821 1.00 96.62 88 GLN A N 1
ATOM 700 C CA . GLN A 1 88 ? -12.397 -5.355 1.718 1.00 96.62 88 GLN A CA 1
ATOM 701 C C . GLN A 1 88 ? -11.621 -4.330 0.886 1.00 96.62 88 GLN A C 1
ATOM 703 O O . GLN A 1 88 ? -12.200 -3.326 0.473 1.00 96.62 88 GLN A O 1
ATOM 708 N N . VAL A 1 89 ? -10.315 -4.526 0.681 1.00 97.44 89 VAL A N 1
ATOM 709 C CA . VAL A 1 89 ? -9.447 -3.554 -0.017 1.00 97.44 89 VAL A CA 1
ATOM 710 C C . VAL A 1 89 ? -8.767 -4.105 -1.265 1.00 97.44 89 VAL A C 1
ATOM 712 O O . VAL A 1 89 ? -8.222 -3.318 -2.035 1.00 97.44 89 VAL A O 1
ATOM 715 N N . ARG A 1 90 ? -8.842 -5.416 -1.523 1.00 98.00 90 ARG A N 1
ATOM 716 C CA . ARG A 1 90 ? -8.223 -6.073 -2.685 1.00 98.00 90 ARG A CA 1
ATOM 717 C C . ARG A 1 90 ? -8.540 -5.365 -4.002 1.00 98.00 90 ARG A C 1
ATOM 719 O O . ARG A 1 90 ? -7.621 -5.003 -4.729 1.00 98.00 90 ARG A O 1
ATOM 726 N N . ALA A 1 91 ? -9.825 -5.130 -4.278 1.00 97.31 91 ALA A N 1
ATOM 727 C CA . ALA A 1 91 ? -10.271 -4.520 -5.530 1.00 97.31 91 ALA A CA 1
ATOM 728 C C . ALA A 1 91 ? -9.683 -3.116 -5.730 1.00 97.31 91 ALA A C 1
ATOM 730 O O . ALA A 1 91 ? -9.140 -2.814 -6.786 1.00 97.31 91 ALA A O 1
ATOM 731 N N . VAL A 1 92 ? -9.703 -2.274 -4.692 1.00 97.06 92 VAL A N 1
ATOM 732 C CA . VAL A 1 92 ? -9.208 -0.899 -4.825 1.00 97.06 92 VAL A CA 1
ATOM 733 C C . VAL A 1 92 ? -7.683 -0.811 -4.899 1.00 97.06 92 VAL A C 1
ATOM 735 O O . VAL A 1 92 ? -7.159 0.097 -5.535 1.00 97.06 92 VAL A O 1
ATOM 738 N N . VAL A 1 93 ? -6.961 -1.760 -4.294 1.00 97.81 93 VAL A N 1
ATOM 739 C CA . VAL A 1 93 ? -5.504 -1.880 -4.463 1.00 97.81 93 VAL A CA 1
ATOM 740 C C . VAL A 1 93 ? -5.160 -2.277 -5.900 1.00 97.81 93 VAL A C 1
ATOM 742 O O . VAL A 1 93 ? -4.254 -1.691 -6.485 1.00 97.81 93 VAL A O 1
ATOM 745 N N . LEU A 1 94 ? -5.907 -3.214 -6.494 1.00 97.56 94 LEU A N 1
ATOM 746 C CA . LEU A 1 94 ? -5.740 -3.589 -7.901 1.00 97.56 94 LEU A CA 1
ATOM 747 C C . LEU A 1 94 ? -6.020 -2.418 -8.848 1.00 97.56 94 LEU A C 1
ATOM 749 O O . LEU A 1 94 ? -5.207 -2.124 -9.718 1.00 97.56 94 LEU A O 1
ATOM 753 N N . GLU A 1 95 ? -7.134 -1.714 -8.651 1.00 95.94 95 GLU A N 1
ATOM 754 C CA . GLU A 1 95 ? -7.492 -0.546 -9.463 1.00 95.94 95 GLU A CA 1
ATOM 755 C C . GLU A 1 95 ? -6.448 0.578 -9.384 1.00 95.94 95 GLU A C 1
ATOM 757 O O . GLU A 1 95 ? -6.218 1.274 -10.374 1.00 95.94 95 GLU A O 1
ATOM 762 N N . ALA A 1 96 ? -5.791 0.754 -8.231 1.00 96.50 96 ALA A N 1
ATOM 763 C CA . ALA A 1 96 ? -4.799 1.809 -8.026 1.00 96.50 96 ALA A CA 1
ATOM 764 C C . ALA A 1 96 ? -3.621 1.717 -9.008 1.00 96.50 96 ALA A C 1
ATOM 766 O O . ALA A 1 96 ? -3.095 2.745 -9.426 1.00 96.50 96 ALA A O 1
ATOM 767 N N . TRP A 1 97 ? -3.253 0.514 -9.459 1.00 95.56 97 TRP A N 1
ATOM 768 C CA . TRP A 1 97 ? -2.221 0.325 -10.486 1.00 95.56 97 TRP A CA 1
ATOM 769 C C . TRP A 1 97 ? -2.560 0.993 -11.823 1.00 95.56 97 TRP A C 1
ATOM 771 O O . TRP A 1 97 ? -1.659 1.369 -12.577 1.00 95.56 97 TRP A O 1
ATOM 781 N N . GLY A 1 98 ? -3.846 1.189 -12.124 1.00 92.50 98 GLY A N 1
ATOM 782 C CA . GLY A 1 98 ? -4.287 1.907 -13.320 1.00 92.50 98 GLY A CA 1
ATOM 783 C C . GLY A 1 98 ? -3.848 3.373 -13.335 1.00 92.50 98 GLY A C 1
ATOM 784 O O . GLY A 1 98 ? -3.608 3.921 -14.405 1.00 92.50 98 GLY A O 1
ATOM 785 N N . VAL A 1 99 ? -3.676 3.981 -12.159 1.00 91.50 99 VAL A N 1
ATOM 786 C CA . VAL A 1 99 ? -3.387 5.418 -11.999 1.00 91.50 99 VAL A CA 1
ATOM 787 C C . VAL A 1 99 ? -2.117 5.706 -11.196 1.00 91.50 99 VAL A C 1
ATOM 789 O O . VAL A 1 99 ? -1.792 6.869 -10.972 1.00 91.50 99 VAL A O 1
ATOM 792 N N . VAL A 1 100 ? -1.403 4.669 -10.748 1.00 92.31 100 VAL A N 1
ATOM 793 C CA . VAL A 1 100 ? -0.220 4.831 -9.900 1.00 92.31 100 VAL A CA 1
ATOM 794 C C . VAL A 1 100 ? 0.870 5.627 -10.615 1.00 92.31 100 VAL A C 1
ATOM 796 O O . VAL A 1 100 ? 1.181 5.391 -11.785 1.00 92.31 100 VAL A O 1
ATOM 799 N N . VAL A 1 101 ? 1.457 6.561 -9.872 1.00 88.31 101 VAL A N 1
ATOM 800 C CA . VAL A 1 101 ? 2.640 7.329 -10.269 1.00 88.31 101 VAL A CA 1
ATOM 801 C C . VAL A 1 101 ? 3.908 6.669 -9.708 1.00 88.31 101 VAL A C 1
ATOM 803 O O . VAL A 1 101 ? 3.813 6.040 -8.650 1.00 88.31 101 VAL A O 1
ATOM 806 N N . PRO A 1 102 ? 5.080 6.808 -10.360 1.00 87.81 102 PRO A N 1
ATOM 807 C CA . PRO A 1 102 ? 6.309 6.110 -9.959 1.00 87.81 102 PRO A CA 1
ATOM 808 C C . PRO A 1 102 ? 6.638 6.220 -8.461 1.00 87.81 102 PRO A C 1
ATOM 810 O O . PRO A 1 102 ? 6.759 5.200 -7.788 1.00 87.81 102 PRO A O 1
ATOM 813 N N . ASP A 1 103 ? 6.589 7.432 -7.899 1.00 87.25 103 ASP A N 1
ATOM 814 C CA . ASP A 1 103 ? 6.867 7.716 -6.479 1.00 87.25 103 ASP A CA 1
ATOM 815 C C . ASP A 1 103 ? 5.992 6.942 -5.466 1.00 87.25 103 ASP A C 1
ATOM 817 O O . ASP A 1 103 ? 6.326 6.849 -4.283 1.00 87.25 103 ASP A O 1
ATOM 821 N N . ALA A 1 104 ? 4.839 6.415 -5.894 1.00 91.00 104 ALA A N 1
ATOM 822 C CA . ALA A 1 104 ? 3.925 5.639 -5.054 1.00 91.00 104 ALA A CA 1
ATOM 823 C C . ALA A 1 104 ? 3.901 4.139 -5.399 1.00 91.00 104 ALA A C 1
ATOM 825 O O . ALA A 1 104 ? 3.274 3.355 -4.679 1.00 91.00 104 ALA A O 1
ATOM 826 N N . ALA A 1 105 ? 4.576 3.724 -6.474 1.00 93.19 105 ALA A N 1
ATOM 827 C CA . ALA A 1 105 ? 4.524 2.353 -6.970 1.00 93.19 105 ALA A CA 1
ATOM 828 C C . ALA A 1 105 ? 5.218 1.360 -6.032 1.00 93.19 105 ALA A C 1
ATOM 830 O O . ALA A 1 105 ? 4.678 0.278 -5.817 1.00 93.19 105 ALA A O 1
ATOM 831 N N . GLY A 1 106 ? 6.342 1.733 -5.409 1.00 93.75 106 GLY A N 1
ATOM 832 C CA . GLY A 1 106 ? 7.025 0.893 -4.414 1.00 93.75 106 GLY A CA 1
ATOM 833 C C . GLY A 1 106 ? 6.113 0.514 -3.237 1.00 93.75 106 GLY A C 1
ATOM 834 O O . GLY A 1 106 ? 5.799 -0.665 -3.068 1.00 93.75 106 GLY A O 1
ATOM 835 N N . PRO A 1 107 ? 5.577 1.491 -2.474 1.00 94.75 107 PRO A N 1
ATOM 836 C CA . PRO A 1 107 ? 4.605 1.226 -1.412 1.00 94.75 107 PRO A CA 1
ATOM 837 C C . PRO A 1 107 ? 3.386 0.419 -1.879 1.00 94.75 107 PRO A C 1
ATOM 839 O O . PRO A 1 107 ? 2.930 -0.479 -1.165 1.00 94.75 107 PRO A O 1
ATOM 842 N N . LEU A 1 108 ? 2.855 0.716 -3.073 1.00 96.69 108 LEU A N 1
ATOM 843 C CA . LEU A 1 108 ? 1.726 -0.025 -3.634 1.00 96.69 108 LEU A CA 1
ATOM 844 C C . LEU A 1 108 ? 2.096 -1.478 -3.962 1.00 96.69 108 LEU A C 1
ATOM 846 O O . LEU A 1 108 ? 1.273 -2.364 -3.729 1.00 96.69 108 LEU A O 1
ATOM 850 N N . ALA A 1 109 ? 3.310 -1.745 -4.447 1.00 97.81 109 ALA A N 1
ATOM 851 C CA . ALA A 1 109 ? 3.817 -3.090 -4.701 1.00 97.81 109 ALA A CA 1
ATOM 852 C C . ALA A 1 109 ? 3.889 -3.915 -3.424 1.00 97.81 109 ALA A C 1
ATOM 854 O O . ALA A 1 109 ? 3.286 -4.988 -3.354 1.00 97.81 109 ALA A O 1
ATOM 855 N N . THR A 1 110 ? 4.511 -3.367 -2.385 1.00 97.75 110 THR A N 1
ATOM 856 C CA . THR A 1 110 ? 4.619 -4.016 -1.076 1.00 97.75 110 THR A CA 1
ATOM 857 C C . THR A 1 110 ? 3.241 -4.311 -0.484 1.00 97.75 110 THR A C 1
ATOM 859 O O . THR A 1 110 ? 2.971 -5.424 -0.028 1.00 97.75 110 THR A O 1
ATOM 862 N N . ALA A 1 111 ? 2.317 -3.347 -0.551 1.00 97.75 111 ALA A N 1
ATOM 863 C CA . ALA A 1 111 ? 0.945 -3.559 -0.098 1.00 97.75 111 ALA A CA 1
ATOM 864 C C . ALA A 1 111 ? 0.209 -4.617 -0.936 1.00 97.75 111 ALA A C 1
ATOM 866 O O . ALA A 1 111 ? -0.509 -5.449 -0.382 1.00 97.75 111 ALA A O 1
ATOM 867 N N . SER A 1 112 ? 0.400 -4.616 -2.257 1.00 98.56 112 SER A N 1
ATOM 868 C CA . SER A 1 112 ? -0.237 -5.563 -3.176 1.00 98.56 112 SER A CA 1
ATOM 869 C C . SER A 1 112 ? 0.194 -7.001 -2.903 1.00 98.56 112 SER A C 1
ATOM 871 O O . SER A 1 112 ? -0.661 -7.882 -2.899 1.00 98.56 112 SER A O 1
ATOM 873 N N . VAL A 1 113 ? 1.468 -7.245 -2.588 1.00 98.50 113 VAL A N 1
ATOM 874 C CA . VAL A 1 113 ? 1.966 -8.583 -2.221 1.00 98.50 113 VAL A CA 1
ATOM 875 C C . VAL A 1 113 ? 1.195 -9.147 -1.026 1.00 98.50 113 VAL A C 1
ATOM 877 O O . VAL A 1 113 ? 0.736 -10.285 -1.059 1.00 98.50 113 VAL A O 1
ATOM 880 N N . LEU A 1 114 ? 0.970 -8.329 0.003 1.00 97.94 114 LEU A N 1
ATOM 881 C CA . LEU A 1 114 ? 0.299 -8.763 1.229 1.00 97.94 114 LEU A CA 1
ATOM 882 C C . LEU A 1 114 ? -1.236 -8.794 1.109 1.00 97.94 114 LEU A C 1
ATOM 884 O O . LEU A 1 114 ? -1.892 -9.631 1.736 1.00 97.94 114 LEU A O 1
ATOM 888 N N . VAL A 1 115 ? -1.837 -7.870 0.360 1.00 97.94 115 VAL A N 1
ATOM 889 C CA . VAL A 1 115 ? -3.302 -7.703 0.280 1.00 97.94 115 VAL A CA 1
ATOM 890 C C . VAL A 1 115 ? -3.913 -8.504 -0.866 1.00 97.94 115 VAL A C 1
ATOM 892 O O . VAL A 1 115 ? -4.993 -9.079 -0.722 1.00 97.94 115 VAL A O 1
ATOM 895 N N . VAL A 1 116 ? -3.245 -8.519 -2.012 1.00 98.19 116 VAL A N 1
ATOM 896 C CA . VAL A 1 116 ? -3.755 -9.094 -3.257 1.00 98.19 116 VAL A CA 1
ATOM 897 C C . VAL A 1 116 ? -3.069 -10.430 -3.554 1.00 98.19 116 VAL A C 1
ATOM 899 O O . VAL A 1 116 ? -3.743 -11.395 -3.913 1.00 98.19 116 VAL A O 1
ATOM 902 N N . GLY A 1 117 ? -1.760 -10.528 -3.336 1.00 98.06 117 GLY A N 1
ATOM 903 C CA . GLY A 1 117 ? -0.989 -11.716 -3.691 1.00 98.06 117 GLY A CA 1
ATOM 904 C C . GLY A 1 117 ? -0.818 -11.856 -5.213 1.00 98.06 117 GLY A C 1
ATOM 905 O O . GLY A 1 117 ? -0.766 -10.835 -5.905 1.00 98.06 117 GLY A O 1
ATOM 906 N N . PRO A 1 118 ? -0.746 -13.091 -5.750 1.00 98.31 118 PRO A N 1
ATOM 907 C CA . PRO A 1 118 ? -0.433 -13.350 -7.162 1.00 98.31 118 PRO A CA 1
ATOM 908 C C . PRO A 1 118 ? -1.331 -12.631 -8.177 1.00 98.31 118 PRO A C 1
ATOM 910 O O . PRO A 1 118 ? -0.862 -12.243 -9.244 1.00 98.31 118 PRO A O 1
ATOM 913 N N . ASP A 1 119 ? -2.591 -12.354 -7.835 1.00 98.19 119 ASP A N 1
ATOM 914 C CA . ASP A 1 119 ? -3.518 -11.633 -8.720 1.00 98.19 119 ASP A CA 1
ATOM 915 C C . ASP A 1 119 ? -3.068 -10.195 -9.041 1.00 98.19 119 ASP A C 1
ATOM 917 O O . ASP A 1 119 ? -3.586 -9.586 -9.975 1.00 98.19 119 ASP A O 1
ATOM 921 N N . ALA A 1 120 ? -2.104 -9.629 -8.304 1.00 98.25 120 ALA A N 1
ATOM 922 C CA . ALA A 1 120 ? -1.527 -8.323 -8.622 1.00 98.25 120 ALA A CA 1
ATOM 923 C C . ALA A 1 120 ? -0.506 -8.366 -9.770 1.00 98.25 120 ALA A C 1
ATOM 925 O O . ALA A 1 120 ? -0.210 -7.320 -10.353 1.00 98.25 120 ALA A O 1
ATOM 926 N N . ILE A 1 121 ? 0.019 -9.548 -10.120 1.00 98.56 121 ILE A N 1
ATOM 927 C CA . ILE A 1 121 ? 1.081 -9.711 -11.123 1.00 98.56 121 ILE A CA 1
ATOM 928 C C . ILE A 1 121 ? 0.725 -9.038 -12.463 1.00 98.56 121 ILE A C 1
ATOM 930 O O . ILE A 1 121 ? 1.558 -8.280 -12.964 1.00 98.56 121 ILE A O 1
ATOM 934 N N . PRO A 1 122 ? -0.471 -9.229 -13.064 1.00 98.25 122 PRO A N 1
ATOM 935 C CA . PRO A 1 122 ? -0.804 -8.586 -14.338 1.00 98.25 122 PRO A CA 1
ATOM 936 C C . PRO A 1 122 ? -0.756 -7.053 -14.274 1.00 98.25 122 PRO A C 1
ATOM 938 O O . PRO A 1 122 ? -0.261 -6.403 -15.199 1.00 98.25 122 PRO A O 1
ATOM 941 N N . ALA A 1 123 ? -1.218 -6.471 -13.165 1.00 97.19 123 ALA A N 1
ATOM 942 C CA . ALA A 1 123 ? -1.236 -5.027 -12.962 1.00 97.19 123 ALA A CA 1
ATOM 943 C C . ALA A 1 123 ? 0.184 -4.461 -12.772 1.00 97.19 123 ALA A C 1
ATOM 945 O O . ALA A 1 123 ? 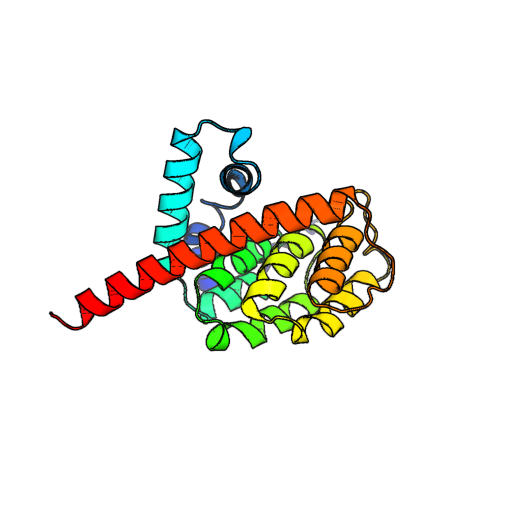0.546 -3.468 -13.406 1.00 97.19 123 ALA A O 1
ATOM 946 N N . MET A 1 124 ? 1.020 -5.147 -11.987 1.00 97.62 124 MET A N 1
ATOM 947 C CA . MET A 1 124 ? 2.435 -4.804 -11.808 1.00 97.62 124 MET A CA 1
ATOM 948 C C . MET A 1 124 ? 3.222 -4.906 -13.119 1.00 97.62 124 MET A C 1
ATOM 950 O O . MET A 1 124 ? 3.971 -3.994 -13.463 1.00 97.62 124 MET A O 1
ATOM 954 N N . ARG A 1 125 ? 3.026 -5.982 -13.897 1.00 96.69 125 ARG A N 1
ATOM 955 C CA . ARG A 1 125 ? 3.663 -6.144 -15.218 1.00 96.69 125 ARG A CA 1
ATOM 956 C C . ARG A 1 125 ? 3.269 -5.013 -16.156 1.00 96.69 125 ARG A C 1
ATOM 958 O O . ARG A 1 125 ? 4.130 -4.461 -16.836 1.00 96.69 125 ARG A O 1
ATOM 965 N N . SER A 1 126 ? 1.987 -4.649 -16.150 1.00 94.81 126 SER A N 1
ATOM 966 C CA . SER A 1 126 ? 1.480 -3.533 -16.946 1.00 94.81 126 SER A CA 1
ATOM 967 C C . SER A 1 126 ? 2.150 -2.218 -16.563 1.00 94.81 126 SER A C 1
ATOM 969 O O . SER A 1 126 ? 2.447 -1.438 -17.454 1.00 94.81 126 SER A O 1
ATOM 971 N N . PHE A 1 127 ? 2.425 -1.973 -15.276 1.00 93.62 127 PHE A N 1
ATOM 972 C CA . PHE A 1 127 ? 3.191 -0.804 -14.832 1.00 93.62 127 PHE A CA 1
ATOM 973 C C . PHE A 1 127 ? 4.640 -0.839 -15.330 1.00 93.62 127 PHE A C 1
ATOM 975 O O . PHE A 1 127 ? 5.076 0.122 -15.953 1.00 93.62 127 PHE A O 1
ATOM 982 N N . VAL A 1 128 ? 5.359 -1.948 -15.120 1.00 93.62 128 VAL A N 1
ATOM 983 C CA . VAL A 1 128 ? 6.775 -2.084 -15.519 1.00 93.62 128 VAL A CA 1
ATOM 984 C C . VAL A 1 128 ? 6.964 -1.925 -17.031 1.00 93.62 128 VAL A C 1
ATOM 986 O O . VAL A 1 128 ? 7.973 -1.387 -17.476 1.00 93.62 128 VAL A O 1
ATOM 989 N N . ALA A 1 129 ? 5.987 -2.359 -17.829 1.00 91.31 129 ALA A N 1
ATOM 990 C CA . ALA A 1 129 ? 6.024 -2.236 -19.282 1.00 91.31 129 ALA A CA 1
ATOM 991 C C . ALA A 1 129 ? 5.705 -0.819 -19.808 1.00 91.31 129 ALA A C 1
ATOM 993 O O . ALA A 1 129 ? 5.831 -0.588 -21.013 1.00 91.31 129 ALA A O 1
ATOM 994 N N . ARG A 1 130 ? 5.276 0.135 -18.962 1.00 88.38 130 ARG A N 1
ATOM 995 C CA . ARG A 1 130 ? 4.943 1.493 -19.425 1.00 88.38 130 ARG A CA 1
ATOM 996 C C . ARG A 1 130 ? 6.201 2.241 -19.884 1.00 88.38 130 ARG A C 1
ATOM 998 O O . ARG A 1 130 ? 7.222 2.208 -19.192 1.00 88.38 130 ARG A O 1
ATOM 1005 N N . PRO A 1 131 ? 6.122 3.000 -20.990 1.00 75.75 131 PRO A N 1
ATOM 1006 C CA . PRO A 1 131 ? 7.155 3.967 -21.341 1.00 75.75 131 PRO A CA 1
ATOM 1007 C C . PRO A 1 131 ? 7.382 4.944 -20.177 1.00 75.75 131 PRO A C 1
ATOM 1009 O O . PRO A 1 131 ? 6.427 5.534 -19.675 1.00 75.75 131 PRO A O 1
ATOM 1012 N N . GLY A 1 132 ? 8.629 5.085 -19.722 1.00 69.19 132 GLY A N 1
ATOM 1013 C CA . GLY A 1 132 ? 8.985 5.945 -18.584 1.00 69.19 132 GLY A CA 1
ATOM 1014 C C . GLY A 1 132 ? 8.820 5.315 -17.195 1.00 69.19 132 GLY A C 1
ATOM 1015 O O . GLY A 1 132 ? 9.066 5.992 -16.206 1.00 69.19 132 GLY A O 1
ATOM 1016 N N . ALA A 1 133 ? 8.444 4.032 -17.091 1.00 63.28 133 ALA A N 1
ATOM 1017 C CA . ALA A 1 133 ? 8.454 3.318 -15.807 1.00 63.28 133 ALA A CA 1
ATOM 1018 C C . ALA A 1 133 ? 9.875 3.052 -15.283 1.00 63.28 133 ALA A C 1
ATOM 1020 O O . ALA A 1 133 ? 10.074 2.886 -14.082 1.00 63.28 133 ALA A O 1
ATOM 1021 N N . ARG A 1 134 ? 10.859 2.999 -16.190 1.00 63.28 134 ARG A N 1
ATOM 1022 C CA . ARG A 1 134 ? 12.280 2.983 -15.842 1.00 63.28 134 ARG A CA 1
ATOM 1023 C C . ARG A 1 134 ? 12.689 4.404 -15.484 1.00 63.28 134 ARG A C 1
ATOM 1025 O O . ARG A 1 134 ? 12.886 5.227 -16.374 1.00 63.28 134 ARG A O 1
ATOM 1032 N N . ASP A 1 135 ? 12.746 4.667 -14.190 1.00 69.31 135 ASP A N 1
ATOM 1033 C CA . ASP A 1 135 ? 13.288 5.886 -13.616 1.00 69.31 135 ASP A CA 1
ATOM 1034 C C . ASP A 1 135 ? 14.692 5.632 -13.050 1.00 69.31 135 ASP A C 1
ATOM 1036 O O . ASP A 1 135 ? 15.115 4.489 -12.857 1.00 69.31 135 ASP A O 1
ATOM 1040 N N . ASP A 1 136 ? 15.408 6.715 -12.752 1.00 61.47 136 ASP A N 1
ATOM 1041 C CA . ASP A 1 136 ? 16.729 6.659 -12.113 1.00 61.47 136 ASP A CA 1
ATOM 1042 C C . ASP A 1 136 ? 16.668 6.088 -10.681 1.00 61.47 136 ASP A C 1
ATOM 1044 O O . ASP A 1 136 ? 17.695 5.762 -10.088 1.00 61.47 136 ASP A O 1
ATOM 1048 N N . LEU A 1 137 ? 15.463 5.965 -10.112 1.00 72.00 137 LEU A N 1
ATOM 1049 C CA . LEU A 1 137 ? 15.220 5.527 -8.738 1.00 72.00 137 LEU A CA 1
ATOM 1050 C C . LEU A 1 137 ? 15.048 4.005 -8.604 1.00 72.00 137 LEU A C 1
ATOM 1052 O O . LEU A 1 137 ? 14.954 3.505 -7.485 1.00 72.00 137 LEU A O 1
ATOM 1056 N N . GLY A 1 138 ? 15.024 3.257 -9.713 1.00 86.38 138 GLY A N 1
ATOM 1057 C CA . GLY A 1 138 ? 14.907 1.797 -9.693 1.00 86.38 138 GLY A CA 1
ATOM 1058 C C . GLY A 1 138 ? 13.498 1.291 -9.367 1.00 86.38 138 GLY A C 1
ATOM 1059 O O . GLY A 1 138 ? 13.328 0.128 -8.994 1.00 86.38 138 GLY A O 1
ATOM 1060 N N . THR A 1 139 ? 12.463 2.120 -9.531 1.00 90.31 139 THR A N 1
ATOM 1061 C CA . THR A 1 139 ? 11.077 1.769 -9.185 1.00 90.31 139 THR A CA 1
ATOM 1062 C C . THR A 1 139 ? 10.584 0.553 -9.974 1.00 90.31 139 THR A C 1
ATOM 1064 O O . THR A 1 139 ? 9.960 -0.350 -9.413 1.00 90.31 139 THR A O 1
ATOM 1067 N N . ALA A 1 140 ? 10.879 0.484 -11.276 1.00 92.81 140 ALA A N 1
ATOM 1068 C CA . ALA A 1 140 ? 10.520 -0.669 -12.106 1.00 92.81 140 ALA A CA 1
ATOM 1069 C C . ALA A 1 140 ? 11.204 -1.967 -11.647 1.00 92.81 140 ALA A C 1
ATOM 1071 O O . ALA A 1 140 ? 10.579 -3.030 -11.686 1.00 92.81 140 ALA A O 1
ATOM 1072 N N . ASP A 1 141 ? 12.452 -1.889 -11.184 1.00 94.38 141 ASP A N 1
ATOM 1073 C CA . ASP A 1 141 ? 13.190 -3.039 -10.658 1.00 94.38 141 ASP A CA 1
ATOM 1074 C C . ASP A 1 141 ? 12.614 -3.486 -9.312 1.00 94.38 141 ASP A C 1
ATOM 1076 O O . ASP A 1 141 ? 12.425 -4.680 -9.090 1.00 94.38 141 ASP A O 1
ATOM 1080 N N . TYR A 1 142 ? 12.228 -2.543 -8.451 1.00 95.25 142 TYR A N 1
ATOM 1081 C CA . TYR A 1 142 ? 11.533 -2.834 -7.196 1.00 95.25 142 TYR A CA 1
ATOM 1082 C C . TYR A 1 142 ? 10.193 -3.551 -7.437 1.00 95.25 142 TYR A C 1
ATOM 1084 O O . TYR A 1 142 ? 9.898 -4.579 -6.826 1.00 95.25 142 TYR A O 1
ATOM 1092 N N . VAL A 1 143 ? 9.378 -3.060 -8.378 1.00 96.50 143 VAL A N 1
ATOM 1093 C CA . VAL A 1 143 ? 8.119 -3.726 -8.761 1.00 96.50 143 VAL A CA 1
ATOM 1094 C C . VAL A 1 143 ? 8.391 -5.090 -9.408 1.00 96.50 143 VAL A C 1
ATOM 1096 O O . VAL A 1 143 ? 7.651 -6.045 -9.173 1.00 96.50 143 VAL A O 1
ATOM 1099 N N . SER A 1 144 ? 9.471 -5.219 -10.178 1.00 97.12 144 SER A N 1
ATOM 1100 C CA . SER A 1 144 ? 9.893 -6.498 -10.758 1.00 97.12 144 SER A CA 1
ATOM 1101 C C . SER A 1 144 ? 10.294 -7.514 -9.685 1.00 97.12 144 SER A C 1
ATOM 1103 O O . SER A 1 144 ? 9.933 -8.684 -9.806 1.00 97.12 144 SER A O 1
ATOM 1105 N N . ALA A 1 145 ? 10.942 -7.077 -8.601 1.00 98.12 145 ALA A N 1
ATOM 1106 C CA . ALA A 1 145 ? 11.236 -7.919 -7.442 1.00 98.12 145 ALA A CA 1
ATOM 1107 C C . ALA A 1 145 ? 9.950 -8.429 -6.774 1.00 98.12 145 ALA A C 1
ATOM 1109 O O . ALA A 1 145 ? 9.833 -9.622 -6.498 1.00 98.12 145 ALA A O 1
ATOM 1110 N N . ALA A 1 146 ? 8.942 -7.565 -6.614 1.00 98.19 146 ALA A N 1
ATOM 1111 C CA . ALA A 1 146 ? 7.635 -7.968 -6.097 1.00 98.19 146 ALA A CA 1
ATOM 1112 C C . ALA A 1 146 ? 6.934 -9.012 -6.991 1.00 98.19 146 ALA A C 1
ATOM 1114 O O . ALA A 1 146 ? 6.331 -9.956 -6.480 1.00 98.19 146 ALA A O 1
ATOM 1115 N N . ILE A 1 147 ? 7.040 -8.886 -8.322 1.00 98.62 147 ILE A N 1
ATOM 1116 C CA . ILE A 1 147 ? 6.513 -9.886 -9.268 1.00 98.62 147 ILE A CA 1
ATOM 1117 C C . ILE A 1 147 ? 7.210 -11.239 -9.071 1.00 98.62 147 ILE A C 1
ATOM 1119 O O . ILE A 1 147 ? 6.524 -12.257 -8.986 1.00 98.62 147 ILE A O 1
ATOM 1123 N N . VAL A 1 148 ? 8.546 -11.253 -8.987 1.00 98.44 148 VAL A N 1
ATOM 1124 C CA . VAL A 1 148 ? 9.331 -12.482 -8.764 1.00 98.44 148 VAL A CA 1
ATOM 1125 C C . VAL A 1 148 ? 8.965 -13.126 -7.430 1.00 98.44 148 VAL A C 1
ATOM 1127 O O . VAL A 1 148 ? 8.727 -14.330 -7.384 1.00 98.44 148 VAL A O 1
ATOM 1130 N N . HIS A 1 149 ? 8.839 -12.332 -6.363 1.00 98.44 149 HIS A N 1
ATOM 1131 C CA . HIS A 1 149 ? 8.441 -12.813 -5.039 1.00 98.44 149 HIS A CA 1
ATOM 1132 C C . HIS A 1 149 ? 7.079 -13.525 -5.052 1.00 98.44 149 HIS A C 1
ATOM 1134 O O . HIS A 1 149 ? 6.879 -14.511 -4.349 1.00 98.44 149 HIS A O 1
ATOM 1140 N N . LEU A 1 150 ? 6.143 -13.061 -5.884 1.00 98.44 150 LEU A N 1
ATOM 1141 C CA . LEU A 1 150 ? 4.833 -13.692 -6.071 1.00 98.44 150 LEU A CA 1
ATOM 1142 C C . LEU A 1 150 ? 4.858 -14.912 -7.016 1.00 98.44 150 LEU A C 1
ATOM 1144 O O . LEU A 1 150 ? 3.799 -15.464 -7.313 1.00 98.44 150 LEU A O 1
ATOM 1148 N N . GLY A 1 151 ? 6.032 -15.328 -7.501 1.00 98.06 151 GLY A N 1
ATOM 1149 C CA . GLY A 1 151 ? 6.206 -16.440 -8.440 1.00 98.06 151 GLY A CA 1
ATOM 1150 C C . GLY A 1 151 ? 5.955 -16.077 -9.908 1.00 98.06 151 GLY A C 1
ATOM 1151 O O . GLY A 1 151 ? 5.775 -16.964 -10.740 1.00 98.06 151 GLY A O 1
ATOM 1152 N N . GLY A 1 152 ? 5.904 -14.785 -10.244 1.00 97.69 152 GLY A N 1
ATOM 1153 C CA . GLY A 1 152 ? 5.713 -14.301 -11.610 1.00 97.69 152 GLY A CA 1
ATOM 1154 C C . GLY A 1 152 ? 7.018 -14.059 -12.374 1.00 97.69 152 GLY A C 1
ATOM 1155 O O . GLY A 1 152 ? 8.113 -14.079 -11.819 1.00 97.69 152 GLY A O 1
ATOM 1156 N N . SER A 1 153 ? 6.894 -13.752 -13.669 1.00 97.44 153 SER A N 1
ATOM 1157 C CA . SER A 1 153 ? 8.025 -13.367 -14.529 1.00 97.44 153 SER A CA 1
ATOM 1158 C C . SER A 1 153 ? 7.920 -11.889 -14.930 1.00 97.44 153 SER A C 1
ATOM 1160 O O . SER A 1 153 ? 7.048 -11.541 -15.736 1.00 97.44 153 SER A O 1
ATOM 1162 N N . PRO A 1 154 ? 8.752 -10.983 -14.394 1.00 95.56 154 PRO A N 1
ATOM 1163 C CA . PRO A 1 154 ? 8.689 -9.569 -14.755 1.00 95.56 154 PRO A CA 1
ATOM 1164 C C . PRO A 1 154 ? 9.171 -9.322 -16.200 1.00 95.56 154 PRO A C 1
ATOM 1166 O O . PRO A 1 154 ? 9.896 -10.150 -16.750 1.00 95.56 154 PRO A O 1
ATOM 1169 N N . PRO A 1 155 ? 8.787 -8.196 -16.837 1.00 91.69 155 PRO A N 1
ATOM 1170 C CA . PRO A 1 155 ? 9.286 -7.821 -18.168 1.00 91.69 155 PRO A CA 1
ATOM 1171 C C . PRO A 1 155 ? 10.807 -7.610 -18.233 1.00 91.69 155 PRO A C 1
ATOM 1173 O O . PRO A 1 155 ? 11.408 -7.767 -19.293 1.00 91.69 155 PRO A O 1
ATOM 1176 N N . SER A 1 156 ? 11.431 -7.256 -17.110 1.00 86.19 156 SER A N 1
ATOM 1177 C CA . SER A 1 156 ? 12.883 -7.185 -16.944 1.00 86.19 156 SER A CA 1
ATOM 1178 C C . SER A 1 156 ? 13.281 -7.767 -15.594 1.00 86.19 156 SER A C 1
ATOM 1180 O O . SER A 1 156 ? 12.534 -7.651 -14.624 1.00 86.19 156 SER A O 1
ATOM 1182 N N . ALA A 1 157 ? 14.448 -8.409 -15.536 1.00 90.88 157 ALA A N 1
ATOM 1183 C CA . ALA A 1 157 ? 14.977 -8.935 -14.285 1.00 90.88 157 ALA A CA 1
ATOM 1184 C C . ALA A 1 157 ? 15.274 -7.781 -13.305 1.00 90.88 157 ALA A C 1
ATOM 1186 O O . ALA A 1 157 ? 15.854 -6.783 -13.736 1.00 90.88 157 ALA A O 1
ATOM 1187 N N . PRO A 1 158 ? 14.892 -7.898 -12.020 1.00 93.62 158 PRO A N 1
ATOM 1188 C CA . PRO A 1 158 ? 15.159 -6.860 -11.033 1.00 93.62 158 PRO A CA 1
ATOM 1189 C C . PRO A 1 158 ? 16.647 -6.799 -10.671 1.00 93.62 158 PRO A C 1
ATOM 1191 O O . PRO A 1 158 ? 17.320 -7.826 -10.561 1.00 93.62 158 PRO A O 1
ATOM 1194 N N . ASN A 1 159 ? 17.148 -5.592 -10.416 1.00 92.88 159 ASN A N 1
ATOM 1195 C CA . ASN A 1 159 ? 18.467 -5.383 -9.824 1.00 92.88 159 ASN A CA 1
ATOM 1196 C C . ASN A 1 159 ? 18.531 -5.994 -8.400 1.00 92.88 159 ASN A C 1
ATOM 1198 O O . ASN A 1 159 ? 17.624 -5.728 -7.606 1.00 92.88 159 ASN A O 1
ATOM 1202 N N . PRO A 1 160 ? 19.597 -6.735 -8.024 1.00 94.56 160 PRO A N 1
ATOM 1203 C CA . PRO A 1 160 ? 19.761 -7.301 -6.679 1.00 94.56 160 PRO A CA 1
ATOM 1204 C C . PRO A 1 160 ? 19.601 -6.303 -5.519 1.00 94.56 160 PRO A C 1
ATOM 1206 O O . PRO A 1 160 ? 19.041 -6.657 -4.485 1.00 94.56 160 PRO A O 1
ATOM 1209 N N . LEU A 1 161 ? 20.036 -5.048 -5.684 1.00 92.56 161 LEU A N 1
ATOM 1210 C CA . LEU A 1 161 ? 19.861 -4.004 -4.664 1.00 92.56 161 LEU A CA 1
ATOM 1211 C C . LEU A 1 161 ? 18.381 -3.673 -4.433 1.00 92.56 161 LEU A C 1
ATOM 1213 O O . LEU A 1 161 ? 17.957 -3.462 -3.298 1.00 92.56 161 LEU A O 1
ATOM 1217 N N . MET A 1 162 ? 17.584 -3.661 -5.503 1.00 93.50 162 MET A N 1
ATOM 1218 C CA . MET A 1 162 ? 16.142 -3.426 -5.410 1.00 93.50 162 MET A CA 1
ATOM 1219 C C . MET A 1 162 ? 15.399 -4.646 -4.871 1.00 93.50 162 MET A C 1
ATOM 1221 O O . MET A 1 162 ? 14.400 -4.476 -4.179 1.00 93.50 162 MET A O 1
ATOM 1225 N N . VAL A 1 163 ? 15.906 -5.860 -5.117 1.00 95.62 163 VAL A N 1
ATOM 1226 C CA . VAL A 1 163 ? 15.399 -7.080 -4.469 1.00 95.62 163 VAL A CA 1
ATOM 1227 C C . VAL A 1 163 ? 15.563 -6.984 -2.953 1.00 95.62 163 VAL A C 1
ATOM 1229 O O . VAL A 1 163 ? 14.569 -7.102 -2.243 1.00 95.62 163 VAL A O 1
ATOM 1232 N N . ALA A 1 164 ? 16.767 -6.676 -2.462 1.00 93.62 164 ALA A N 1
ATOM 1233 C CA . ALA A 1 164 ? 17.017 -6.525 -1.026 1.00 93.62 164 ALA A CA 1
ATOM 1234 C C . ALA A 1 164 ? 16.150 -5.413 -0.402 1.00 93.62 164 ALA A C 1
ATOM 1236 O O . ALA A 1 164 ? 15.480 -5.631 0.604 1.00 93.62 164 ALA A O 1
ATOM 1237 N N . SER A 1 165 ? 16.074 -4.244 -1.052 1.00 91.00 165 SER A N 1
ATOM 1238 C CA . SER A 1 165 ? 15.227 -3.135 -0.587 1.00 91.00 165 SER A CA 1
ATOM 1239 C C . SER A 1 165 ? 13.736 -3.507 -0.520 1.00 91.00 165 SER A C 1
ATOM 1241 O O . SER A 1 165 ? 13.016 -3.094 0.400 1.00 91.00 165 SER A O 1
ATOM 1243 N N . PHE A 1 166 ? 13.255 -4.295 -1.486 1.00 94.75 166 PHE A N 1
ATOM 1244 C CA . PHE A 1 166 ? 11.895 -4.822 -1.481 1.00 94.75 166 PHE A CA 1
ATOM 1245 C C . PHE A 1 166 ? 11.670 -5.807 -0.331 1.00 94.75 166 PHE A C 1
ATOM 1247 O O . PHE A 1 166 ? 10.668 -5.679 0.375 1.00 94.75 166 PHE A O 1
ATOM 1254 N N . GLU A 1 167 ? 12.586 -6.747 -0.107 1.00 95.25 167 GLU A N 1
ATOM 1255 C CA . GLU A 1 167 ? 12.490 -7.732 0.976 1.00 95.25 167 GLU A CA 1
ATOM 1256 C C . GLU A 1 167 ? 12.466 -7.066 2.359 1.00 95.25 167 GLU A C 1
ATOM 1258 O O . GLU A 1 167 ? 11.593 -7.381 3.175 1.00 95.25 167 GLU A O 1
ATOM 1263 N N . ASP A 1 168 ? 13.325 -6.068 2.585 1.00 91.50 168 ASP A N 1
ATOM 1264 C CA . ASP A 1 168 ? 13.329 -5.265 3.813 1.00 91.50 168 ASP A CA 1
ATOM 1265 C C . ASP A 1 168 ? 11.978 -4.569 4.024 1.00 91.50 168 ASP A C 1
ATOM 1267 O O . ASP A 1 168 ? 11.342 -4.673 5.080 1.00 91.50 168 ASP A O 1
ATOM 1271 N N . SER A 1 169 ? 11.485 -3.900 2.980 1.00 91.31 169 SER A N 1
ATOM 1272 C CA . SER A 1 169 ? 10.195 -3.209 3.019 1.00 91.31 169 SER A CA 1
ATOM 1273 C C . SER A 1 169 ? 9.025 -4.164 3.254 1.00 91.31 169 SER A C 1
ATOM 1275 O O . SER A 1 169 ? 8.057 -3.802 3.927 1.00 91.31 169 SER A O 1
ATOM 1277 N N . LEU A 1 170 ? 9.085 -5.370 2.687 1.00 95.38 170 LEU A N 1
ATOM 1278 C CA . LEU A 1 170 ? 8.060 -6.394 2.842 1.00 95.38 170 LEU A CA 1
ATOM 1279 C C . LEU A 1 170 ? 8.029 -6.935 4.272 1.00 95.38 170 LEU A C 1
ATOM 1281 O O . LEU A 1 170 ? 6.939 -7.082 4.829 1.00 95.38 170 LEU A O 1
ATOM 1285 N N . SER A 1 171 ? 9.197 -7.164 4.877 1.00 93.62 171 SER A N 1
ATOM 1286 C CA . SER A 1 171 ? 9.320 -7.548 6.287 1.00 93.62 171 SER A CA 1
ATOM 1287 C C . SER A 1 171 ? 8.659 -6.505 7.197 1.00 93.62 171 SER A C 1
ATOM 1289 O O . SER A 1 171 ? 7.736 -6.812 7.957 1.00 93.62 171 SER A O 1
ATOM 1291 N N . ILE A 1 172 ? 9.008 -5.230 7.001 1.00 90.81 172 ILE A N 1
ATOM 1292 C CA . ILE A 1 172 ? 8.423 -4.092 7.726 1.00 90.81 172 ILE A CA 1
ATOM 1293 C C . ILE A 1 172 ? 6.901 -4.016 7.524 1.00 90.81 172 ILE A C 1
ATOM 1295 O O . ILE A 1 172 ? 6.136 -3.786 8.466 1.00 90.81 172 ILE A O 1
ATOM 1299 N N . ALA A 1 173 ? 6.430 -4.213 6.292 1.00 93.56 173 ALA A N 1
ATOM 1300 C CA . ALA A 1 173 ? 5.008 -4.196 5.978 1.00 93.56 173 ALA A CA 1
ATOM 1301 C C . ALA A 1 173 ? 4.248 -5.350 6.652 1.00 93.56 173 ALA A C 1
ATOM 1303 O O . ALA A 1 173 ? 3.115 -5.154 7.106 1.00 93.56 173 ALA A O 1
ATOM 1304 N N . ALA A 1 174 ? 4.854 -6.535 6.743 1.00 95.06 174 ALA A N 1
ATOM 1305 C CA . ALA A 1 174 ? 4.269 -7.694 7.403 1.00 95.06 174 ALA A CA 1
ATOM 1306 C C . ALA A 1 174 ? 4.123 -7.470 8.917 1.00 95.06 174 ALA A C 1
ATOM 1308 O O . ALA A 1 174 ? 3.040 -7.704 9.467 1.00 95.06 174 ALA A O 1
ATOM 1309 N N . GLU A 1 175 ? 5.156 -6.936 9.575 1.00 93.44 175 GLU A N 1
ATOM 1310 C CA . GLU A 1 175 ? 5.101 -6.550 10.991 1.00 93.44 175 GLU A CA 1
ATOM 1311 C C . GLU A 1 175 ? 4.016 -5.499 11.240 1.00 93.44 175 GLU A C 1
ATOM 1313 O O . GLU A 1 175 ? 3.130 -5.678 12.082 1.00 93.44 175 GLU A O 1
ATOM 1318 N N . LEU A 1 176 ? 4.013 -4.432 10.437 1.00 92.38 176 LEU A N 1
ATOM 1319 C CA . LEU A 1 176 ? 3.043 -3.352 10.565 1.00 92.38 176 LEU A CA 1
ATOM 1320 C C . LEU A 1 176 ? 1.602 -3.848 10.359 1.00 92.38 176 LEU A C 1
ATOM 1322 O O . LEU A 1 176 ? 0.681 -3.434 11.072 1.00 92.38 176 LEU A O 1
ATOM 1326 N N . ARG A 1 177 ? 1.391 -4.761 9.404 1.00 94.69 177 ARG A N 1
ATOM 1327 C CA . ARG A 1 177 ? 0.098 -5.420 9.188 1.00 94.69 177 ARG A CA 1
ATOM 1328 C C . ARG A 1 177 ? -0.332 -6.216 10.416 1.00 94.69 177 ARG A C 1
ATOM 1330 O O . ARG A 1 177 ? -1.488 -6.098 10.830 1.00 94.69 177 ARG A O 1
ATOM 1337 N N . SER A 1 178 ? 0.574 -6.996 11.004 1.00 94.00 178 SER A N 1
ATOM 1338 C CA . SER A 1 178 ? 0.307 -7.752 12.231 1.00 94.00 178 SER A CA 1
ATOM 1339 C C . SER A 1 178 ? -0.154 -6.822 13.359 1.00 94.00 178 SER A C 1
ATOM 1341 O O . SER A 1 178 ? 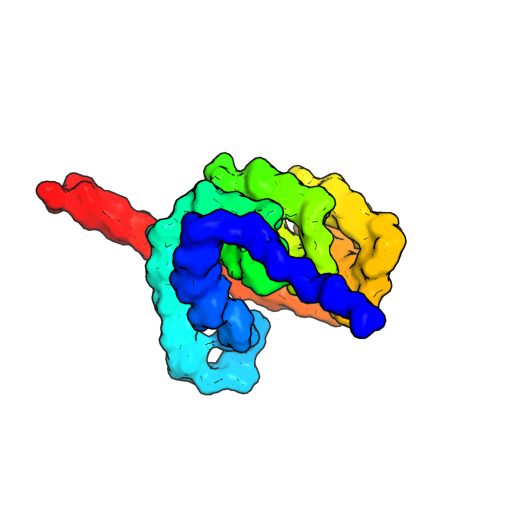-1.235 -7.019 13.927 1.00 94.00 178 SER A O 1
ATOM 1343 N N . ASP A 1 179 ? 0.574 -5.728 13.587 1.00 94.44 179 ASP A N 1
ATOM 1344 C CA . ASP A 1 179 ? 0.260 -4.727 14.610 1.00 94.44 179 ASP A CA 1
ATOM 1345 C C . ASP A 1 179 ? -1.099 -4.051 14.390 1.00 94.44 179 ASP A C 1
ATOM 1347 O O . ASP A 1 179 ? -1.897 -3.883 15.326 1.00 94.44 179 ASP A O 1
ATOM 1351 N N . PHE A 1 180 ? -1.407 -3.671 13.145 1.00 94.19 180 PHE A N 1
ATOM 1352 C CA . PHE A 1 180 ? -2.709 -3.101 12.808 1.00 94.19 180 PHE A CA 1
ATOM 1353 C C . PHE A 1 180 ? -3.850 -4.070 13.128 1.00 94.19 180 PHE A C 1
ATOM 1355 O O . PHE A 1 180 ? -4.849 -3.677 13.747 1.00 94.19 180 PHE A O 1
ATOM 1362 N N . LEU A 1 181 ? -3.717 -5.328 12.703 1.00 88.94 181 LEU A N 1
ATOM 1363 C CA . LEU A 1 181 ? -4.746 -6.346 12.879 1.00 88.94 181 LEU A CA 1
ATOM 1364 C C . LEU A 1 181 ? -4.928 -6.705 14.355 1.00 88.94 181 LEU A C 1
ATOM 1366 O O . LEU A 1 181 ? -6.070 -6.755 14.825 1.00 88.94 181 LEU A O 1
ATOM 1370 N N . ALA A 1 182 ? -3.834 -6.864 15.103 1.00 91.31 182 ALA A N 1
ATOM 1371 C CA . ALA A 1 182 ? -3.864 -7.076 16.5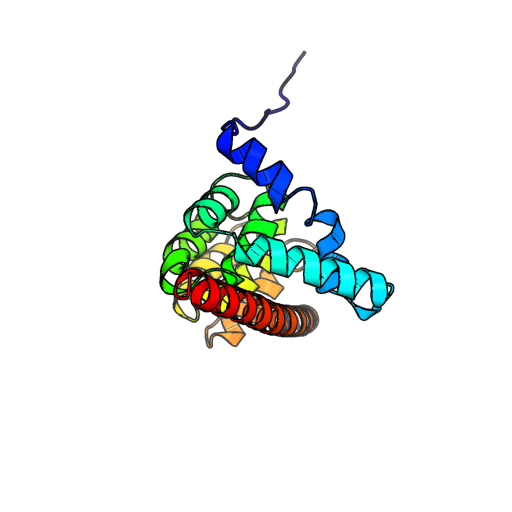46 1.00 91.31 182 ALA A CA 1
ATOM 1372 C C . ALA A 1 182 ? -4.643 -5.952 17.243 1.00 91.31 182 ALA A C 1
ATOM 1374 O O . ALA A 1 182 ? -5.604 -6.208 17.976 1.00 91.31 182 ALA A O 1
ATOM 1375 N N . ARG A 1 183 ? -4.334 -4.687 16.922 1.00 90.69 183 ARG A N 1
ATOM 1376 C CA . ARG A 1 183 ? -5.012 -3.537 17.533 1.00 90.69 183 ARG A CA 1
ATOM 1377 C C . ARG A 1 183 ? -6.505 -3.474 17.204 1.00 90.69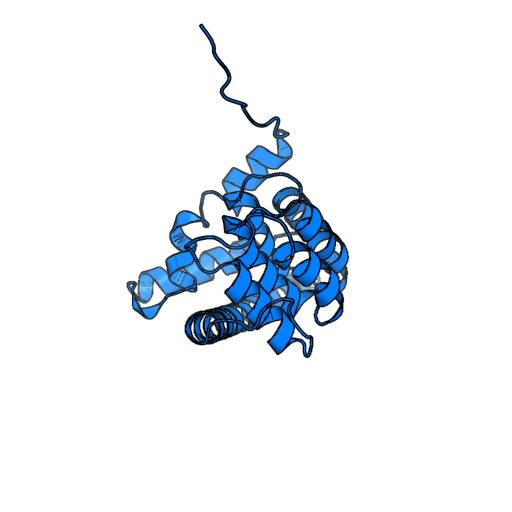 183 ARG A C 1
ATOM 1379 O O . ARG A 1 183 ? -7.301 -3.086 18.068 1.00 90.69 183 ARG A O 1
ATOM 1386 N N . ARG A 1 184 ? -6.902 -3.827 15.975 1.00 86.69 184 ARG A N 1
ATOM 1387 C CA . ARG A 1 184 ? -8.317 -3.862 15.560 1.00 86.69 184 ARG A CA 1
ATOM 1388 C C . ARG A 1 184 ? -9.102 -4.949 16.292 1.00 86.69 184 ARG A C 1
ATOM 1390 O O . ARG A 1 184 ? -10.236 -4.681 16.689 1.00 86.69 184 ARG A O 1
ATOM 1397 N N . ARG A 1 185 ? -8.511 -6.130 16.512 1.00 84.62 185 ARG A N 1
ATOM 1398 C CA . ARG A 1 185 ? -9.142 -7.225 17.273 1.00 84.62 185 ARG A CA 1
ATOM 1399 C C . ARG A 1 185 ? -9.440 -6.807 18.710 1.00 84.62 185 ARG A C 1
ATOM 1401 O O . ARG A 1 185 ? -10.589 -6.903 19.128 1.00 84.62 185 ARG A O 1
ATOM 1408 N N . THR A 1 186 ? -8.464 -6.230 19.418 1.00 81.50 186 THR A N 1
ATOM 1409 C CA . THR A 1 186 ? -8.661 -5.749 20.800 1.00 81.50 186 THR A CA 1
ATOM 1410 C C . THR A 1 186 ? -9.819 -4.758 20.905 1.00 81.50 186 THR A C 1
ATOM 1412 O O . THR A 1 186 ? -10.573 -4.772 21.872 1.00 81.50 186 THR A O 1
ATOM 1415 N N . ARG A 1 187 ? -9.991 -3.894 19.898 1.00 78.25 187 ARG A N 1
ATOM 1416 C CA . ARG A 1 187 ? -11.075 -2.907 19.890 1.00 78.25 187 ARG A CA 1
ATOM 1417 C C . ARG A 1 187 ? -12.454 -3.541 19.693 1.00 78.25 187 ARG A C 1
ATOM 1419 O O . ARG A 1 187 ? -13.394 -3.078 20.324 1.00 78.25 187 ARG A O 1
ATOM 1426 N N . ARG A 1 188 ? -12.571 -4.567 18.840 1.00 73.31 188 ARG A N 1
ATOM 1427 C CA . ARG A 1 188 ? -13.845 -5.274 18.613 1.00 73.31 188 ARG A CA 1
ATOM 1428 C C . ARG A 1 188 ? -14.338 -5.985 19.873 1.00 73.31 188 ARG A C 1
ATOM 1430 O O . ARG A 1 188 ? -15.525 -5.914 20.160 1.00 73.31 188 ARG A O 1
ATOM 1437 N N . ILE A 1 189 ? -13.422 -6.595 20.628 1.00 73.00 189 ILE A N 1
ATOM 1438 C CA . ILE A 1 189 ? -13.737 -7.271 21.896 1.00 73.00 189 ILE A CA 1
ATOM 1439 C C . ILE A 1 189 ? -14.331 -6.273 22.898 1.00 73.00 189 ILE A C 1
ATOM 1441 O O . ILE A 1 189 ? -15.382 -6.529 23.472 1.00 73.00 189 ILE A O 1
ATOM 1445 N N . TRP A 1 190 ? -13.717 -5.095 23.038 1.00 58.97 190 TRP A N 1
ATOM 1446 C CA . TRP A 1 190 ? -14.219 -4.053 23.940 1.00 58.97 190 TRP A CA 1
ATOM 1447 C C . TRP A 1 190 ? -15.596 -3.508 23.547 1.00 58.97 190 TRP A C 1
ATOM 1449 O O . TRP A 1 190 ? -16.385 -3.190 24.422 1.00 58.97 190 TRP A O 1
ATOM 1459 N N . THR A 1 191 ? -15.911 -3.412 22.252 1.00 64.69 191 THR A N 1
ATOM 1460 C CA . THR A 1 191 ? -17.221 -2.912 21.795 1.00 64.69 191 THR A CA 1
ATOM 1461 C C . THR A 1 191 ? -18.367 -3.917 21.912 1.00 64.69 191 THR A C 1
ATOM 1463 O O . THR A 1 191 ? -19.505 -3.517 21.721 1.00 64.69 191 THR A O 1
ATOM 1466 N N . MET A 1 192 ? -18.089 -5.201 22.163 1.00 58.72 192 MET A N 1
ATOM 1467 C CA . MET A 1 192 ? -19.120 -6.238 22.337 1.00 58.72 192 MET A CA 1
ATOM 1468 C C . MET A 1 192 ? -19.389 -6.586 23.809 1.00 58.72 192 MET A C 1
ATOM 1470 O O . MET A 1 192 ? -20.328 -7.320 24.089 1.00 58.72 192 MET A O 1
ATOM 1474 N N . GLY A 1 193 ? -18.566 -6.087 24.737 1.00 51.16 193 GLY A N 1
ATOM 1475 C CA . GLY A 1 193 ? -18.717 -6.293 26.182 1.00 51.16 193 GLY A CA 1
ATOM 1476 C C . GLY A 1 193 ? -19.183 -5.049 26.946 1.00 51.16 193 GLY A C 1
ATOM 1477 O O . GLY A 1 193 ? -18.953 -4.972 28.148 1.00 51.16 193 GLY A O 1
ATOM 1478 N N . SER A 1 194 ? -19.744 -4.053 26.255 1.00 46.81 194 SER A N 1
ATOM 1479 C CA . SER A 1 194 ? -20.373 -2.843 26.818 1.00 46.81 194 SER A CA 1
ATOM 1480 C C . SER A 1 194 ? -21.808 -2.763 26.329 1.00 46.81 194 SER A C 1
ATOM 1482 O O . SER A 1 194 ? -22.659 -2.313 27.121 1.00 46.81 194 SER A O 1
#